Protein AF-A0ABD0KZU2-F1 (afdb_monomer_lite)

Foldseek 3Di:
DCCLQPVPVCVVCVDPVNVVVVVVVVVVVVCVLCVLFVVQWDWDADVVDPPDIDTGGDDPDPDVVVVLVSVVVCCVPVPVVVLVVLVVVLVVSVVVLVVLVVVLVCVVVVCPDPPPPPDDDDDDDDDDDPPDPVVVVVVSVVSVVVSVLSVLVSVLSVVLSVLQCQLQVLVVVQSVCCVPPPDHDDDDPVSVVVNVVSVCVSVVCPLVSCCVRPPPSVVVVVCVVVVVVVVVVVVVVVVVVVVVVVVVVVVVVVVVPPPPDDDD

Sequence (264 aa):
FIAIIFPIKAHVVCTRRKVLYVIAVIWPVSVSFGLPTAVFNKVTPFPPVPGMHHCQIVFPDPHPRHYLIFKLFESAVFYFLPLIIQVALYAMVAKRLYASMEELQTRFQMRPGEPSATQALNGGGESRNGGLNGSRSDRSDRAVDTIRARKGVVKMLVASVVVYTISYSPHQVHLLYNTFSETRLPESWHFFVFVMVMTHINSAANPVLYSIFSQNFRRNFKRCLCYVCYLKKRQAYRRTRFDSFDSRGVSRRASTTRTTISRV

Radius of gyration: 32.24 Å; chains: 1; bounding box: 82×70×94 Å

Structure (mmCIF, N/CA/C/O backbone):
data_AF-A0ABD0KZU2-F1
#
_entry.id   AF-A0ABD0KZU2-F1
#
loop_
_atom_site.group_PDB
_atom_site.id
_atom_site.type_symbol
_atom_site.label_atom_id
_atom_site.label_alt_id
_atom_site.label_comp_id
_atom_site.label_asym_id
_atom_site.label_entity_id
_atom_site.label_seq_id
_atom_site.pdbx_PDB_ins_code
_atom_site.Cartn_x
_atom_site.Cartn_y
_atom_site.Cartn_z
_atom_site.occupancy
_atom_site.B_iso_or_equiv
_atom_site.auth_seq_id
_atom_site.auth_comp_id
_atom_site.auth_asym_id
_atom_site.auth_atom_id
_atom_site.pdbx_PDB_model_num
ATOM 1 N N . PHE A 1 1 ? -2.286 -0.242 15.657 1.00 60.94 1 PHE A N 1
ATOM 2 C CA . PHE A 1 1 ? -1.764 -1.195 16.659 1.00 60.94 1 PHE A CA 1
ATOM 3 C C . PHE A 1 1 ? -1.819 -0.622 18.077 1.00 60.94 1 PHE A C 1
ATOM 5 O O . PHE A 1 1 ? -2.675 -1.046 18.843 1.00 60.94 1 PHE A O 1
ATOM 12 N N . ILE A 1 2 ? -1.007 0.396 18.402 1.00 61.19 2 ILE A N 1
ATOM 13 C CA . ILE A 1 2 ? -0.893 0.972 19.761 1.00 61.19 2 ILE A CA 1
ATOM 14 C C . ILE A 1 2 ? -2.251 1.429 20.321 1.00 61.19 2 ILE A C 1
ATOM 16 O O . ILE A 1 2 ? -2.593 1.079 21.443 1.00 61.19 2 ILE A O 1
ATOM 20 N N . ALA A 1 3 ? -3.072 2.104 19.509 1.00 59.28 3 ALA A N 1
ATOM 21 C CA . ALA A 1 3 ? -4.420 2.544 19.889 1.00 59.28 3 ALA A CA 1
ATOM 22 C C . ALA A 1 3 ? -5.401 1.419 20.254 1.00 59.28 3 ALA A C 1
ATOM 24 O O . ALA A 1 3 ? -6.321 1.643 21.036 1.00 59.28 3 ALA A O 1
ATOM 25 N N . ILE A 1 4 ? -5.216 0.220 19.697 1.00 59.59 4 ILE A N 1
ATOM 26 C CA . ILE A 1 4 ? -6.134 -0.907 19.906 1.00 59.59 4 ILE A CA 1
ATOM 27 C C . ILE A 1 4 ? -5.654 -1.784 21.068 1.00 59.59 4 ILE A C 1
ATOM 29 O O . ILE A 1 4 ? -6.476 -2.234 21.861 1.00 59.59 4 ILE A O 1
ATOM 33 N N . ILE A 1 5 ? -4.337 -1.983 21.194 1.00 60.44 5 ILE A N 1
ATOM 34 C CA . ILE A 1 5 ? -3.739 -2.873 22.201 1.00 60.44 5 ILE A CA 1
ATOM 35 C C . ILE A 1 5 ? -3.474 -2.155 23.526 1.00 60.44 5 ILE A C 1
ATOM 37 O O . ILE A 1 5 ? -3.694 -2.731 24.585 1.00 60.44 5 ILE A O 1
ATOM 41 N N . PHE A 1 6 ? -3.053 -0.889 23.492 1.00 61.91 6 PHE A N 1
ATOM 42 C CA . PHE A 1 6 ? -2.742 -0.113 24.692 1.00 61.91 6 PHE A CA 1
ATOM 43 C C . PHE A 1 6 ? -3.502 1.216 24.684 1.00 61.91 6 PHE A C 1
ATOM 45 O O . PHE A 1 6 ? -2.886 2.264 24.509 1.00 61.91 6 PHE A O 1
ATOM 52 N N . PRO A 1 7 ? -4.831 1.220 24.884 1.00 61.41 7 PRO A N 1
ATOM 53 C CA . PRO A 1 7 ? -5.647 2.432 24.767 1.00 61.41 7 PRO A CA 1
ATOM 54 C C . PRO A 1 7 ? -5.174 3.575 25.684 1.00 61.41 7 PRO A C 1
ATOM 56 O O . PRO A 1 7 ? -5.180 4.730 25.269 1.00 61.41 7 PRO A O 1
ATOM 59 N N . ILE A 1 8 ? -4.678 3.255 26.887 1.00 60.12 8 ILE A N 1
ATOM 60 C CA . ILE A 1 8 ? -4.138 4.242 27.839 1.00 60.12 8 ILE A CA 1
ATOM 61 C C . ILE A 1 8 ? -2.779 4.785 27.365 1.00 60.12 8 ILE A C 1
ATOM 63 O O . ILE A 1 8 ? -2.569 5.996 27.346 1.00 60.12 8 ILE A O 1
ATOM 67 N N . LYS A 1 9 ? -1.868 3.917 26.894 1.00 59.53 9 LYS A N 1
ATOM 68 C CA . LYS A 1 9 ? -0.575 4.365 26.340 1.00 59.53 9 LYS A CA 1
ATOM 69 C C . LYS A 1 9 ? -0.745 5.088 25.005 1.00 59.53 9 LYS A C 1
ATOM 71 O O . LYS A 1 9 ? 0.038 5.973 24.696 1.00 59.53 9 LYS A O 1
ATOM 76 N N . ALA A 1 10 ? -1.776 4.777 24.225 1.00 64.31 10 ALA A N 1
ATOM 77 C CA . ALA A 1 10 ? -2.037 5.418 22.944 1.00 64.31 10 ALA A CA 1
ATOM 78 C C . ALA A 1 10 ? -2.333 6.911 23.079 1.00 64.31 10 ALA A C 1
ATOM 80 O O . ALA A 1 10 ? -1.861 7.685 22.256 1.00 64.31 10 ALA A O 1
ATOM 81 N N . HIS A 1 11 ? -3.028 7.334 24.138 1.00 59.78 11 HIS A N 1
ATOM 82 C CA . HIS A 1 11 ? -3.262 8.756 24.396 1.00 59.78 11 HIS A CA 1
ATOM 83 C C . HIS A 1 11 ? -1.960 9.521 24.730 1.00 59.78 11 HIS A C 1
ATOM 85 O O . HIS A 1 11 ? -1.844 10.710 24.449 1.00 59.78 11 HIS A O 1
ATOM 91 N N . VAL A 1 12 ? -0.949 8.833 25.275 1.00 64.81 12 VAL A N 1
ATOM 92 C CA . VAL A 1 12 ? 0.367 9.400 25.644 1.00 64.81 12 VAL A CA 1
ATOM 93 C C . VAL A 1 12 ? 1.401 9.286 24.505 1.00 64.81 12 VAL A C 1
ATOM 95 O O . VAL A 1 12 ? 2.315 10.107 24.363 1.00 64.81 12 VAL A O 1
ATOM 98 N N . VAL A 1 13 ? 1.272 8.256 23.668 1.00 66.75 13 VAL A N 1
ATOM 99 C CA . VAL A 1 13 ? 2.201 7.939 22.573 1.00 66.75 13 VAL A CA 1
ATOM 100 C C . VAL A 1 13 ? 1.759 8.578 21.255 1.00 66.75 13 VAL A C 1
ATOM 102 O O . VAL A 1 13 ? 2.589 9.148 20.554 1.00 66.75 13 VAL A O 1
ATOM 105 N N . CYS A 1 14 ? 0.466 8.567 20.930 1.00 73.88 14 CYS A N 1
ATOM 106 C CA . CYS A 1 14 ? -0.081 9.137 19.695 1.00 73.88 14 CYS A CA 1
ATOM 107 C C . CYS A 1 14 ? -0.475 10.613 19.874 1.00 73.88 14 CYS A C 1
ATOM 109 O O . CYS A 1 14 ? -1.601 11.008 19.572 1.00 73.88 14 CYS A O 1
ATOM 111 N N . THR A 1 15 ? 0.444 11.445 20.373 1.00 85.88 15 THR A N 1
ATOM 112 C CA . THR A 1 15 ? 0.208 12.895 20.452 1.00 85.88 15 THR A CA 1
ATOM 113 C C . THR A 1 15 ? 0.396 13.544 19.085 1.00 85.88 15 THR A C 1
ATOM 115 O O . THR A 1 15 ? 1.222 13.109 18.282 1.00 85.88 15 THR A O 1
ATOM 118 N N . ARG A 1 16 ? -0.327 14.640 18.822 1.00 83.88 16 ARG A N 1
ATOM 119 C CA . ARG A 1 16 ? -0.244 15.365 17.542 1.00 83.88 16 ARG A CA 1
ATOM 120 C C . ARG A 1 16 ? 1.194 15.746 17.174 1.00 83.88 16 ARG A C 1
ATOM 122 O O . ARG A 1 16 ? 1.582 15.571 16.028 1.00 83.88 16 ARG A O 1
ATOM 129 N N . ARG A 1 17 ? 1.991 16.216 18.143 1.00 87.94 17 ARG A N 1
ATOM 130 C CA . ARG A 1 17 ? 3.400 16.593 17.920 1.00 87.94 17 ARG A CA 1
ATOM 131 C C . ARG A 1 17 ? 4.251 15.397 17.481 1.00 87.94 17 ARG A C 1
ATOM 133 O O . ARG A 1 17 ? 4.982 15.511 16.507 1.00 87.94 17 ARG A O 1
ATOM 140 N N . LYS A 1 18 ? 4.103 14.242 18.141 1.00 87.25 18 LYS A N 1
ATOM 141 C CA . LYS A 1 18 ? 4.827 13.010 17.784 1.00 87.25 18 LYS A CA 1
ATOM 142 C C . LYS A 1 18 ? 4.403 12.477 16.415 1.00 87.25 18 LYS A C 1
ATOM 144 O O . LYS A 1 18 ? 5.255 12.081 15.634 1.00 87.25 18 LYS A O 1
ATOM 149 N N . VAL A 1 19 ? 3.106 12.512 16.099 1.00 88.38 19 VAL A N 1
ATOM 150 C CA . VAL A 1 19 ? 2.597 12.092 14.781 1.00 88.38 19 VAL A CA 1
ATOM 151 C C . VAL A 1 19 ? 3.136 12.993 13.669 1.00 88.38 19 VAL A C 1
ATOM 153 O O . VAL A 1 19 ? 3.606 12.482 12.659 1.00 88.38 19 VAL A O 1
ATOM 156 N N . LEU A 1 20 ? 3.122 14.316 13.859 1.00 90.69 20 LEU A N 1
ATOM 157 C CA . LEU A 1 20 ? 3.687 15.256 12.885 1.00 90.69 20 LEU A CA 1
ATOM 158 C C . LEU A 1 20 ? 5.195 15.060 12.703 1.00 90.69 20 LEU A C 1
ATOM 160 O O . LEU A 1 20 ? 5.666 15.085 11.573 1.00 90.69 20 LEU A O 1
ATOM 164 N N . TYR A 1 21 ? 5.928 14.811 13.789 1.00 93.06 21 TYR A N 1
ATOM 165 C CA . TYR A 1 21 ? 7.352 14.484 13.721 1.00 93.06 21 TYR A CA 1
ATOM 166 C C . TYR A 1 21 ? 7.606 13.209 12.904 1.00 93.06 21 TYR A C 1
ATOM 168 O O . TYR A 1 21 ? 8.423 13.219 11.992 1.00 93.06 21 TYR A O 1
ATOM 176 N N . VAL A 1 22 ? 6.855 12.132 13.163 1.00 91.62 22 VAL A N 1
ATOM 177 C CA . VAL A 1 22 ? 6.963 10.883 12.390 1.00 91.62 22 VAL A CA 1
ATOM 178 C C . VAL A 1 22 ? 6.679 11.126 10.905 1.00 91.62 22 VAL A C 1
ATOM 180 O O . VAL A 1 22 ? 7.436 10.660 10.062 1.00 91.62 22 VAL A O 1
ATOM 183 N N . ILE A 1 23 ? 5.639 11.898 10.569 1.00 93.31 23 ILE A N 1
ATOM 184 C CA . ILE A 1 23 ? 5.334 12.262 9.175 1.00 93.31 23 ILE A CA 1
ATOM 185 C C . ILE A 1 23 ? 6.496 13.047 8.548 1.00 93.31 23 ILE A C 1
ATOM 187 O O . ILE A 1 23 ? 6.892 12.746 7.425 1.00 93.31 23 ILE A O 1
ATOM 191 N N . ALA A 1 24 ? 7.070 14.011 9.274 1.00 94.31 24 ALA A N 1
ATOM 192 C CA . ALA A 1 24 ? 8.197 14.814 8.802 1.00 94.31 24 ALA A CA 1
ATOM 193 C C . ALA A 1 24 ? 9.465 13.984 8.537 1.00 94.31 24 ALA A C 1
ATOM 195 O O . ALA A 1 24 ? 10.262 14.375 7.695 1.00 94.31 24 ALA A O 1
ATOM 196 N N . VAL A 1 25 ? 9.634 12.838 9.206 1.00 95.50 25 VAL A N 1
ATOM 197 C CA . VAL A 1 25 ? 10.721 11.879 8.931 1.00 95.50 25 VAL A CA 1
ATOM 198 C C . VAL A 1 25 ? 10.379 10.960 7.753 1.00 95.50 25 VAL A C 1
ATOM 200 O O . VAL A 1 25 ? 11.241 10.677 6.924 1.00 95.50 25 VAL A O 1
ATOM 203 N N . ILE A 1 26 ? 9.124 10.515 7.636 1.00 95.44 26 ILE A N 1
ATOM 204 C CA . ILE A 1 26 ? 8.687 9.609 6.559 1.00 95.44 26 ILE A CA 1
ATOM 205 C C . ILE A 1 26 ? 8.856 10.249 5.177 1.00 95.44 26 ILE A C 1
ATOM 207 O O . ILE A 1 26 ? 9.257 9.560 4.242 1.00 95.44 26 ILE A O 1
ATOM 211 N N . TRP A 1 27 ? 8.564 11.544 5.030 1.00 96.38 27 TRP A N 1
ATOM 212 C CA . TRP A 1 27 ? 8.627 12.222 3.731 1.00 96.38 27 TRP A CA 1
ATOM 213 C C . TRP A 1 27 ? 10.034 12.228 3.108 1.00 96.38 27 TRP A C 1
ATOM 215 O O . TRP A 1 27 ? 10.164 11.711 1.999 1.00 96.38 27 TRP A O 1
ATOM 225 N N . PRO A 1 28 ? 11.094 12.721 3.782 1.00 96.44 28 PRO A N 1
ATOM 226 C CA . PRO A 1 28 ? 12.458 12.664 3.257 1.00 96.44 28 PRO A CA 1
ATOM 227 C C . PRO A 1 28 ? 12.920 11.245 2.931 1.00 96.44 28 PRO A C 1
ATOM 229 O O . PRO A 1 28 ? 13.509 11.026 1.878 1.00 96.44 28 PRO A O 1
ATOM 232 N N . VAL A 1 29 ? 12.599 10.273 3.792 1.00 95.06 29 VAL A N 1
ATOM 233 C CA . VAL A 1 29 ? 12.936 8.860 3.556 1.00 95.06 29 VAL A CA 1
ATOM 234 C C . VAL A 1 29 ? 12.216 8.330 2.310 1.00 95.06 29 VAL A C 1
ATOM 236 O O . VAL A 1 29 ? 12.807 7.646 1.480 1.00 95.06 29 VAL A O 1
ATOM 239 N N . SER A 1 30 ? 10.945 8.684 2.120 1.00 94.69 30 SER A N 1
ATOM 240 C CA . SER A 1 30 ? 10.190 8.292 0.922 1.00 94.69 30 SER A CA 1
ATOM 241 C C . SER A 1 30 ? 10.778 8.925 -0.342 1.00 94.69 30 SER A C 1
ATOM 243 O O . SER A 1 30 ? 10.915 8.248 -1.359 1.00 94.69 30 SER A O 1
ATOM 2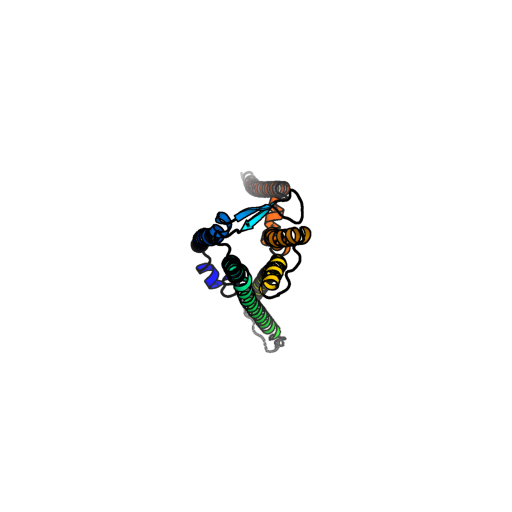45 N N . VAL A 1 31 ? 11.181 10.199 -0.271 1.00 95.06 31 VAL A N 1
ATOM 246 C CA . VAL A 1 31 ? 11.859 10.896 -1.375 1.00 95.06 31 VAL A CA 1
ATOM 247 C C . VAL A 1 31 ? 13.188 10.224 -1.703 1.00 95.06 31 VAL A C 1
ATOM 249 O O . VAL A 1 31 ? 13.455 9.985 -2.876 1.00 95.06 31 VAL A O 1
ATOM 252 N N . SER A 1 32 ? 13.993 9.850 -0.703 1.00 94.50 32 SER A N 1
ATOM 253 C CA . SER A 1 32 ? 15.278 9.188 -0.953 1.00 94.50 32 SER A CA 1
ATOM 254 C C . SER A 1 32 ? 15.115 7.838 -1.649 1.00 94.50 32 SER A C 1
ATOM 256 O O . SER A 1 32 ? 15.910 7.515 -2.525 1.00 94.50 32 SER A O 1
ATOM 258 N N . PHE A 1 33 ? 14.074 7.070 -1.314 1.00 92.69 33 PHE A N 1
ATOM 259 C CA . PHE A 1 33 ? 13.782 5.809 -2.005 1.00 92.69 33 PHE A CA 1
ATOM 260 C C . PHE A 1 33 ? 13.167 6.002 -3.397 1.00 92.69 33 PHE A C 1
ATOM 262 O O . PHE A 1 33 ? 13.407 5.184 -4.280 1.00 92.69 33 PHE A O 1
ATOM 269 N N . GLY A 1 34 ? 12.393 7.069 -3.613 1.00 92.44 34 GLY A N 1
ATOM 270 C CA . GLY A 1 34 ? 11.817 7.389 -4.923 1.00 92.44 34 GLY A CA 1
ATOM 271 C C . GLY A 1 34 ? 12.808 8.034 -5.898 1.00 92.44 34 GLY A C 1
ATOM 272 O O . GLY A 1 34 ? 12.610 7.963 -7.111 1.00 92.44 34 GLY A O 1
ATOM 273 N N . LEU A 1 35 ? 13.878 8.648 -5.386 1.00 93.00 35 LEU A N 1
ATOM 274 C CA . LEU A 1 35 ? 14.841 9.409 -6.180 1.00 93.00 35 LEU A CA 1
ATOM 275 C C . LEU A 1 35 ? 15.555 8.569 -7.256 1.00 93.00 35 LEU A C 1
ATOM 277 O O . LEU A 1 35 ? 15.601 9.035 -8.394 1.00 93.00 35 LEU A O 1
ATOM 281 N N . PRO A 1 36 ? 16.052 7.342 -6.987 1.00 90.69 36 PRO A N 1
ATOM 282 C CA . PRO A 1 36 ? 16.655 6.509 -8.028 1.00 90.69 36 PRO A CA 1
ATOM 283 C C . PRO A 1 36 ? 15.699 6.255 -9.196 1.00 90.69 36 PRO A C 1
ATOM 285 O O . PRO A 1 36 ? 16.068 6.448 -10.351 1.00 90.69 36 PRO A O 1
ATOM 288 N N . THR A 1 37 ? 14.445 5.904 -8.903 1.00 90.25 37 THR A N 1
ATOM 289 C CA . THR A 1 37 ? 13.414 5.704 -9.929 1.00 90.25 37 THR A CA 1
ATOM 290 C C . THR A 1 37 ? 13.182 6.980 -10.736 1.00 90.25 37 THR A C 1
ATOM 292 O O . THR A 1 37 ? 13.097 6.921 -11.958 1.00 90.25 37 THR A O 1
ATOM 295 N N . ALA A 1 38 ? 13.134 8.145 -10.083 1.00 91.81 38 ALA A N 1
ATOM 296 C CA . ALA A 1 38 ? 12.959 9.425 -10.768 1.00 91.81 38 ALA A CA 1
ATOM 297 C C . ALA A 1 38 ? 14.138 9.782 -11.694 1.00 91.81 38 ALA A C 1
ATOM 299 O O . ALA A 1 38 ? 13.911 10.294 -12.786 1.00 91.81 38 ALA A O 1
ATOM 300 N N . VAL A 1 39 ? 15.377 9.500 -11.280 1.00 92.06 39 VAL A N 1
ATOM 301 C CA . VAL A 1 39 ? 16.596 9.841 -12.036 1.00 92.06 39 VAL A CA 1
ATOM 302 C C . VAL A 1 39 ? 16.845 8.882 -13.203 1.00 92.06 39 VAL A C 1
ATOM 304 O O . VAL A 1 39 ? 17.263 9.314 -14.275 1.00 92.06 39 VAL A O 1
ATOM 307 N N . PHE A 1 40 ? 16.605 7.583 -13.012 1.00 90.94 40 PHE A N 1
ATOM 308 C CA . PHE A 1 40 ? 16.924 6.561 -14.016 1.00 90.94 40 PHE A CA 1
ATOM 309 C C . PHE A 1 40 ? 15.773 6.244 -14.977 1.00 90.94 40 PHE A C 1
ATOM 311 O O . PHE A 1 40 ? 15.979 5.514 -15.948 1.00 90.94 40 PHE A O 1
ATOM 318 N N . ASN A 1 41 ? 14.572 6.774 -14.742 1.00 92.31 41 ASN A N 1
ATOM 319 C CA . ASN A 1 41 ? 13.461 6.630 -15.677 1.00 92.31 41 ASN A CA 1
ATOM 320 C C . ASN A 1 41 ? 13.741 7.374 -16.989 1.00 92.31 41 ASN A C 1
ATOM 322 O O . ASN A 1 41 ? 14.032 8.569 -17.001 1.00 92.31 41 ASN A O 1
ATOM 326 N N . LYS A 1 42 ? 13.605 6.662 -18.108 1.00 91.75 42 LYS A N 1
ATOM 327 C CA . LYS A 1 42 ? 13.738 7.203 -19.462 1.00 91.75 42 LYS A CA 1
ATOM 328 C C . LYS A 1 42 ? 12.574 6.747 -20.329 1.00 91.75 42 LYS A C 1
ATOM 330 O O . LYS A 1 42 ? 12.012 5.669 -20.133 1.00 91.75 42 LYS A O 1
ATOM 335 N N . VAL A 1 43 ? 12.231 7.577 -21.309 1.00 92.81 43 VAL A N 1
ATOM 336 C CA . VAL A 1 43 ? 11.250 7.229 -22.338 1.00 92.81 43 VAL A CA 1
ATOM 337 C C . VAL A 1 43 ? 11.947 6.393 -23.405 1.00 92.81 43 VAL A C 1
ATOM 339 O O . VAL A 1 43 ? 12.925 6.838 -24.005 1.00 92.81 43 VAL A O 1
ATOM 342 N N . THR A 1 44 ? 11.451 5.184 -23.642 1.00 89.31 44 THR A N 1
ATOM 343 C CA . THR A 1 44 ? 11.986 4.256 -24.646 1.00 89.31 44 THR A CA 1
ATOM 344 C C . THR A 1 44 ? 10.866 3.779 -25.570 1.00 89.31 44 THR A C 1
ATOM 346 O O . THR A 1 44 ? 9.720 3.686 -25.125 1.00 89.31 44 THR A O 1
ATOM 349 N N . PRO A 1 45 ? 11.154 3.489 -26.850 1.00 88.12 45 PRO A N 1
ATOM 350 C CA . PRO A 1 45 ? 10.162 2.903 -27.750 1.00 88.12 45 PRO A CA 1
ATOM 351 C C . PRO A 1 45 ? 9.722 1.523 -27.239 1.00 88.12 45 PRO A C 1
ATOM 353 O O . PRO A 1 45 ? 10.538 0.793 -26.677 1.00 88.12 45 PRO A O 1
ATOM 356 N N . PHE A 1 46 ? 8.449 1.174 -27.436 1.00 84.69 46 PHE A N 1
ATOM 357 C CA . PHE A 1 46 ? 7.879 -0.141 -27.134 1.00 84.69 46 PHE A CA 1
ATOM 358 C C . PHE A 1 46 ? 7.812 -0.964 -28.432 1.00 84.69 46 PHE A C 1
ATOM 360 O O . PHE A 1 46 ? 6.889 -0.775 -29.224 1.00 84.69 46 PHE A O 1
ATOM 367 N N . PRO A 1 47 ? 8.778 -1.870 -28.690 1.00 80.44 47 PRO A N 1
ATOM 368 C CA . PRO A 1 47 ? 8.917 -2.538 -29.988 1.00 80.44 47 PRO A CA 1
ATOM 369 C C . PRO A 1 47 ? 7.665 -3.270 -30.506 1.00 80.44 47 PRO A C 1
ATOM 371 O O . PRO A 1 47 ? 7.459 -3.260 -31.718 1.00 80.44 47 PRO A O 1
ATOM 374 N N . PRO A 1 48 ? 6.811 -3.882 -29.654 1.00 81.25 48 PRO A N 1
ATOM 375 C CA . PRO A 1 48 ? 5.617 -4.578 -30.132 1.00 81.25 48 PRO A CA 1
ATOM 376 C C . PRO A 1 48 ? 4.558 -3.684 -30.793 1.00 81.25 48 PRO A C 1
ATOM 378 O O . PRO A 1 48 ? 3.701 -4.210 -31.500 1.00 81.25 48 PRO A O 1
ATOM 381 N N . VAL A 1 49 ? 4.571 -2.362 -30.566 1.00 81.81 49 VAL A N 1
ATOM 382 C CA . VAL A 1 49 ? 3.590 -1.431 -31.151 1.00 81.81 49 VAL A CA 1
ATOM 383 C C . VAL A 1 49 ? 4.306 -0.214 -31.755 1.00 81.81 49 VAL A C 1
ATOM 385 O O . VAL A 1 49 ? 4.862 0.600 -31.014 1.00 81.81 49 VAL A O 1
ATOM 388 N N . PRO A 1 50 ? 4.275 -0.031 -33.089 1.00 85.88 50 PRO A N 1
ATOM 389 C CA . PRO A 1 50 ? 4.900 1.117 -33.746 1.00 85.88 50 PRO A CA 1
ATOM 390 C C . PRO A 1 50 ? 4.380 2.459 -33.212 1.00 85.88 50 PRO A C 1
ATOM 392 O O . PRO A 1 50 ? 3.177 2.647 -33.045 1.00 85.88 50 PRO A O 1
ATOM 395 N N . GLY A 1 51 ? 5.288 3.403 -32.950 1.00 86.44 51 GLY A N 1
ATOM 396 C CA . GLY A 1 51 ? 4.954 4.745 -32.449 1.00 86.44 51 GLY A CA 1
ATOM 397 C C . GLY A 1 51 ? 4.571 4.811 -30.965 1.00 86.44 51 GLY A C 1
ATOM 398 O O . GLY A 1 51 ? 4.318 5.897 -30.447 1.00 86.44 51 GLY A O 1
ATOM 399 N N . MET A 1 52 ? 4.546 3.677 -30.260 1.00 85.31 52 MET A N 1
ATOM 400 C CA . MET A 1 52 ? 4.292 3.640 -28.825 1.00 85.31 52 MET A CA 1
ATOM 401 C C . MET A 1 52 ? 5.598 3.776 -28.038 1.00 85.31 52 MET A C 1
ATOM 403 O O . MET A 1 52 ? 6.599 3.125 -28.335 1.00 85.31 52 MET A O 1
ATOM 407 N N . HIS A 1 53 ? 5.572 4.604 -26.997 1.00 88.62 53 HIS A N 1
ATOM 408 C CA . HIS A 1 53 ? 6.688 4.801 -26.079 1.00 88.62 53 HIS A CA 1
ATOM 409 C C . HIS A 1 53 ? 6.233 4.533 -24.646 1.00 88.62 53 HIS A C 1
ATOM 411 O O . HIS A 1 53 ? 5.139 4.940 -24.254 1.00 88.62 53 HIS A O 1
ATOM 417 N N . HIS A 1 54 ? 7.087 3.898 -23.846 1.00 87.00 54 HIS A N 1
ATOM 418 C CA . HIS A 1 54 ? 6.869 3.742 -22.408 1.00 87.00 54 HIS A CA 1
ATOM 419 C C . HIS A 1 54 ? 7.981 4.407 -21.603 1.00 87.00 54 HIS A C 1
ATOM 421 O O . HIS A 1 54 ? 9.071 4.667 -22.112 1.00 87.00 54 HIS A O 1
ATOM 427 N N . CYS A 1 55 ? 7.702 4.681 -20.331 1.00 89.12 55 CYS A N 1
ATOM 428 C CA . CYS A 1 55 ? 8.677 5.204 -19.381 1.00 89.12 55 CYS A CA 1
ATOM 429 C C . CYS A 1 55 ? 9.121 4.073 -18.450 1.00 89.12 55 CYS A C 1
ATOM 431 O O . CYS A 1 55 ? 8.285 3.489 -17.758 1.00 89.12 55 CYS A O 1
ATOM 433 N N . GLN A 1 56 ? 10.415 3.756 -18.452 1.00 87.06 56 GLN A N 1
ATOM 434 C CA . GLN A 1 56 ? 10.986 2.682 -17.638 1.00 87.06 56 GLN A CA 1
ATOM 435 C C . GLN A 1 56 ? 12.380 3.044 -17.118 1.00 87.06 56 GLN A C 1
ATOM 437 O O . GLN A 1 56 ? 13.063 3.900 -17.680 1.00 87.06 56 GLN A O 1
ATOM 442 N N . ILE A 1 57 ? 12.817 2.355 -16.065 1.00 86.81 57 ILE A N 1
ATOM 443 C CA . ILE A 1 57 ? 14.154 2.525 -15.488 1.00 86.81 57 ILE A CA 1
ATOM 444 C C . ILE A 1 57 ? 15.195 1.944 -16.447 1.00 86.81 57 ILE A C 1
ATOM 446 O O . ILE A 1 57 ? 15.145 0.759 -16.773 1.00 86.81 57 ILE A O 1
ATOM 450 N N . VAL A 1 58 ? 16.173 2.760 -16.841 1.00 86.75 58 VAL A N 1
ATOM 451 C CA . VAL A 1 58 ? 17.318 2.343 -17.658 1.00 86.75 58 VAL A CA 1
ATOM 452 C C . VAL A 1 58 ? 18.603 2.670 -16.902 1.00 86.75 58 VAL A C 1
ATOM 454 O O . VAL A 1 58 ? 18.986 3.836 -16.782 1.00 86.75 58 VAL A O 1
ATOM 457 N N . PHE A 1 59 ? 19.272 1.636 -16.386 1.00 84.44 59 PHE A N 1
ATOM 458 C CA . PHE A 1 59 ? 20.569 1.796 -15.730 1.00 84.44 59 PHE A CA 1
ATOM 459 C C . PHE A 1 59 ? 21.679 2.096 -16.761 1.00 84.44 59 PHE A C 1
ATOM 461 O O . PHE A 1 59 ? 21.602 1.591 -17.881 1.00 84.44 59 PHE A O 1
ATOM 468 N N . PRO A 1 60 ? 22.692 2.922 -16.418 1.00 78.44 60 PRO A N 1
ATOM 469 C CA . PRO A 1 60 ? 23.788 3.272 -17.330 1.00 78.44 60 PRO A CA 1
ATOM 470 C C . PRO A 1 60 ? 24.636 2.067 -17.750 1.00 78.44 60 PRO A C 1
ATOM 472 O O . PRO A 1 60 ? 25.069 1.993 -18.897 1.00 78.44 60 PRO A O 1
ATOM 475 N N . ASP A 1 61 ? 24.842 1.118 -16.834 1.00 74.88 61 ASP A N 1
ATOM 476 C CA . ASP A 1 61 ? 25.547 -0.124 -17.122 1.00 74.88 61 ASP A CA 1
ATOM 477 C C . ASP A 1 61 ? 24.593 -1.144 -17.764 1.00 74.88 61 ASP A C 1
ATOM 479 O O . ASP A 1 61 ? 23.520 -1.408 -17.213 1.00 74.88 61 ASP A O 1
ATOM 483 N N . PRO A 1 62 ? 24.986 -1.810 -18.866 1.00 63.75 62 PRO A N 1
ATOM 484 C CA . PRO A 1 62 ? 24.146 -2.778 -19.578 1.00 63.75 62 PRO A CA 1
ATOM 485 C C . PRO A 1 62 ? 23.936 -4.095 -18.808 1.00 63.75 62 PRO A C 1
ATOM 487 O O . PRO A 1 62 ? 23.425 -5.066 -19.362 1.00 63.75 62 PRO A O 1
ATOM 490 N N . HIS A 1 63 ? 24.335 -4.167 -17.535 1.00 68.94 63 HIS A N 1
ATOM 491 C CA . HIS A 1 63 ? 24.243 -5.382 -16.741 1.00 68.94 63 HIS A CA 1
ATOM 492 C C . HIS A 1 63 ? 22.815 -5.578 -16.204 1.00 68.94 63 HIS A C 1
ATOM 494 O O . HIS A 1 63 ? 22.410 -4.881 -15.267 1.00 68.94 63 HIS A O 1
ATOM 500 N N . PRO A 1 64 ? 22.069 -6.599 -16.674 1.00 75.56 64 PRO A N 1
ATOM 501 C CA . PRO A 1 64 ? 20.699 -6.863 -16.216 1.00 75.56 64 PRO A CA 1
ATOM 502 C C . PRO A 1 64 ? 20.618 -7.176 -14.712 1.00 75.56 64 PRO A C 1
ATOM 504 O O . PRO A 1 64 ? 19.558 -7.057 -14.099 1.00 75.56 64 PRO A O 1
ATOM 507 N N . ARG A 1 65 ? 21.752 -7.527 -14.089 1.00 82.06 65 ARG A N 1
ATOM 508 C CA . ARG A 1 65 ? 21.870 -7.805 -12.653 1.00 82.06 65 ARG A CA 1
ATOM 509 C C . ARG A 1 65 ? 21.548 -6.590 -11.781 1.00 82.06 65 ARG A C 1
ATOM 511 O O . ARG A 1 65 ? 20.897 -6.763 -10.760 1.00 82.06 65 ARG A O 1
ATOM 518 N N . HIS A 1 66 ? 21.955 -5.379 -12.169 1.00 85.12 66 HIS A N 1
ATOM 519 C CA . HIS A 1 66 ? 21.720 -4.176 -11.356 1.00 85.12 66 HIS A CA 1
ATOM 520 C C . HIS A 1 66 ? 20.233 -3.823 -11.313 1.00 85.12 66 HIS A C 1
ATOM 522 O O . HIS A 1 66 ? 19.682 -3.581 -10.240 1.00 85.12 66 HIS A O 1
ATOM 528 N N . TYR A 1 67 ? 19.575 -3.889 -12.474 1.00 85.38 67 TYR A N 1
ATOM 529 C CA . TYR A 1 67 ? 18.128 -3.736 -12.579 1.00 85.38 67 TYR A CA 1
ATOM 530 C C . TYR A 1 67 ? 17.392 -4.754 -11.710 1.00 85.38 67 TYR A C 1
ATOM 532 O O . TYR A 1 67 ? 16.514 -4.391 -10.925 1.00 85.38 67 TYR A O 1
ATOM 540 N N . LEU A 1 68 ? 17.793 -6.022 -11.810 1.00 86.81 68 LEU A N 1
ATOM 541 C CA . LEU A 1 68 ? 17.175 -7.096 -11.052 1.00 86.81 68 LEU A CA 1
ATOM 542 C C . LEU A 1 68 ? 17.352 -6.915 -9.537 1.00 86.81 68 LEU A C 1
ATOM 544 O O . LEU A 1 68 ? 16.373 -6.980 -8.799 1.00 86.81 68 LEU A O 1
ATOM 548 N N . ILE A 1 69 ? 18.576 -6.650 -9.071 1.00 89.56 69 ILE A N 1
ATOM 549 C CA . ILE A 1 69 ? 18.869 -6.428 -7.646 1.00 89.56 69 ILE A CA 1
ATOM 550 C C . ILE A 1 69 ? 18.047 -5.255 -7.111 1.00 89.56 69 ILE A C 1
ATOM 552 O O . ILE A 1 69 ? 17.420 -5.379 -6.060 1.00 89.56 69 ILE A O 1
ATOM 556 N N . PHE A 1 70 ? 17.996 -4.143 -7.851 1.00 90.12 70 PHE A N 1
ATOM 557 C CA . PHE A 1 70 ? 17.192 -2.983 -7.480 1.00 90.12 70 PHE A CA 1
ATOM 558 C C . PHE A 1 70 ? 15.705 -3.341 -7.354 1.00 90.12 70 PHE A C 1
ATOM 560 O O . PHE A 1 70 ? 15.077 -3.015 -6.346 1.00 90.12 70 PHE A O 1
ATOM 567 N N . LYS A 1 71 ? 15.145 -4.065 -8.331 1.00 89.88 71 LYS A N 1
ATOM 568 C CA . LYS A 1 71 ? 13.729 -4.460 -8.320 1.00 89.88 71 LYS A CA 1
ATOM 569 C C . LYS A 1 71 ? 13.393 -5.481 -7.236 1.00 89.88 71 LYS A C 1
ATOM 571 O O . LYS A 1 71 ? 12.327 -5.390 -6.628 1.00 89.88 71 LYS A O 1
ATOM 576 N N . LEU A 1 72 ? 14.291 -6.420 -6.944 1.00 91.81 72 LEU A N 1
ATOM 577 C CA . LEU A 1 72 ? 14.128 -7.359 -5.831 1.00 91.81 72 LEU A CA 1
ATOM 578 C C . LEU A 1 72 ? 14.196 -6.645 -4.480 1.00 91.81 72 LEU A C 1
ATOM 580 O O . LEU A 1 72 ? 13.378 -6.924 -3.604 1.00 91.81 72 LEU A O 1
ATOM 584 N N . PHE A 1 73 ? 15.117 -5.693 -4.323 1.00 93.19 73 PHE A N 1
ATOM 585 C CA . PHE A 1 73 ? 15.198 -4.854 -3.129 1.00 93.19 73 PHE A CA 1
ATOM 586 C C . PHE A 1 73 ? 13.922 -4.022 -2.937 1.00 93.19 73 PHE A C 1
ATOM 588 O O . PHE A 1 73 ? 13.329 -4.045 -1.858 1.00 93.19 73 PHE A O 1
ATOM 595 N N . GLU A 1 74 ? 13.458 -3.348 -3.992 1.00 92.19 74 GLU A N 1
ATOM 596 C CA . GLU A 1 74 ? 12.210 -2.578 -3.988 1.00 92.19 74 GLU A CA 1
ATOM 597 C C . GLU A 1 74 ? 11.024 -3.473 -3.592 1.00 92.19 74 GLU A C 1
ATOM 599 O O . GLU A 1 74 ? 10.251 -3.138 -2.696 1.00 92.19 74 GLU A O 1
ATOM 604 N N . SER A 1 75 ? 10.933 -4.666 -4.182 1.00 93.56 75 SER A N 1
ATOM 605 C CA . SER A 1 75 ? 9.919 -5.670 -3.856 1.00 93.56 75 SER A CA 1
ATOM 606 C C . SER A 1 75 ? 9.978 -6.126 -2.391 1.00 93.56 75 SER A C 1
ATOM 608 O O . SER A 1 75 ? 8.953 -6.185 -1.704 1.00 93.56 75 SER A O 1
ATOM 610 N N . ALA A 1 76 ? 11.171 -6.400 -1.862 1.00 94.56 76 ALA A N 1
ATOM 611 C CA . ALA A 1 76 ? 11.345 -6.807 -0.472 1.00 94.56 76 ALA A CA 1
ATOM 612 C C . ALA A 1 76 ? 10.905 -5.706 0.506 1.00 94.56 76 ALA A C 1
ATOM 614 O O . ALA A 1 76 ? 10.138 -5.974 1.433 1.00 94.56 76 ALA A O 1
ATOM 615 N N . VAL A 1 77 ? 11.349 -4.466 0.279 1.00 93.88 77 VAL A N 1
ATOM 616 C CA . VAL A 1 77 ? 11.131 -3.331 1.191 1.00 93.88 77 VAL A CA 1
ATOM 617 C C . VAL A 1 77 ? 9.725 -2.745 1.082 1.00 93.88 77 VAL A C 1
ATOM 619 O O . VAL A 1 77 ? 9.155 -2.360 2.102 1.00 93.88 77 VAL A O 1
ATOM 622 N N . PHE A 1 78 ? 9.148 -2.683 -0.120 1.00 92.25 78 PHE A N 1
ATOM 623 C CA . PHE A 1 78 ? 7.871 -2.003 -0.369 1.00 92.25 78 PHE A CA 1
ATOM 624 C C . PHE A 1 78 ? 6.685 -2.931 -0.584 1.00 92.25 78 PHE A C 1
ATOM 626 O O . PHE A 1 78 ? 5.567 -2.424 -0.656 1.00 92.25 78 PHE A O 1
ATOM 633 N N . TYR A 1 79 ? 6.893 -4.250 -0.653 1.00 93.81 79 TYR A N 1
ATOM 634 C CA . TYR A 1 79 ? 5.815 -5.237 -0.731 1.00 93.81 79 TYR A CA 1
ATOM 635 C C . TYR A 1 79 ? 5.874 -6.274 0.390 1.00 93.81 79 TYR A C 1
ATOM 637 O O . TYR A 1 79 ? 4.987 -6.316 1.245 1.00 93.81 79 TYR A O 1
ATOM 645 N N . PHE A 1 80 ? 6.931 -7.086 0.437 1.00 95.06 80 PHE A N 1
ATOM 646 C CA . PHE A 1 80 ? 6.979 -8.237 1.345 1.00 95.06 80 PHE A CA 1
ATOM 647 C C . PHE A 1 80 ? 7.115 -7.849 2.815 1.00 95.06 80 PHE A C 1
ATOM 649 O O . PHE A 1 80 ? 6.338 -8.320 3.646 1.00 95.06 80 PHE A O 1
ATOM 656 N N . LEU A 1 81 ? 8.058 -6.966 3.148 1.00 95.38 81 LEU A N 1
ATOM 657 C CA . LEU A 1 81 ? 8.262 -6.518 4.523 1.00 95.38 81 LEU A CA 1
ATOM 658 C C . LEU A 1 81 ? 7.007 -5.810 5.081 1.00 95.38 81 LEU A C 1
ATOM 660 O O . LEU A 1 81 ? 6.539 -6.212 6.152 1.00 95.38 81 LEU A O 1
ATOM 664 N N . PRO A 1 82 ? 6.378 -4.843 4.376 1.00 93.38 82 PRO A N 1
ATOM 665 C CA . PRO A 1 82 ? 5.124 -4.247 4.819 1.00 93.38 82 PRO A CA 1
ATOM 666 C C . PRO A 1 82 ? 3.996 -5.268 4.934 1.00 93.38 82 PRO A C 1
ATOM 668 O O . PRO A 1 82 ? 3.205 -5.169 5.868 1.00 93.38 82 PRO A O 1
ATOM 671 N N . LEU A 1 83 ? 3.897 -6.242 4.025 1.00 94.38 83 LEU A N 1
ATOM 672 C CA . LEU A 1 83 ? 2.869 -7.283 4.084 1.00 94.38 83 LEU A CA 1
ATOM 673 C C . LEU A 1 83 ? 3.026 -8.160 5.333 1.00 94.38 83 LEU A C 1
ATOM 675 O O . LEU A 1 83 ? 2.062 -8.336 6.075 1.00 94.38 83 LEU A O 1
ATOM 679 N N . ILE A 1 84 ? 4.239 -8.647 5.609 1.00 95.06 84 ILE A N 1
ATOM 680 C CA . ILE A 1 84 ? 4.541 -9.468 6.793 1.00 95.06 84 ILE A CA 1
ATOM 681 C C . ILE A 1 84 ? 4.221 -8.690 8.070 1.00 95.06 84 ILE A C 1
ATOM 683 O O . ILE A 1 84 ? 3.516 -9.195 8.948 1.00 95.06 84 ILE A O 1
ATOM 687 N N . ILE A 1 85 ? 4.683 -7.438 8.157 1.00 93.19 85 ILE A N 1
ATOM 688 C CA . ILE A 1 85 ? 4.414 -6.567 9.306 1.00 93.19 85 ILE A CA 1
ATOM 689 C C . ILE A 1 85 ? 2.904 -6.356 9.469 1.00 93.19 85 ILE A C 1
ATOM 691 O O . ILE A 1 85 ? 2.381 -6.510 10.572 1.00 93.19 85 ILE A O 1
ATOM 695 N N . GLN A 1 86 ? 2.177 -6.043 8.394 1.00 91.12 86 GLN A N 1
ATOM 696 C CA . GLN A 1 86 ? 0.728 -5.826 8.444 1.00 91.12 86 GLN A CA 1
ATOM 697 C C . GLN A 1 86 ? -0.029 -7.080 8.894 1.00 91.12 86 GLN A C 1
ATOM 699 O O . GLN A 1 86 ? -0.853 -6.998 9.808 1.00 91.12 86 GLN A O 1
ATOM 704 N N . VAL A 1 87 ? 0.281 -8.244 8.316 1.00 91.44 87 VAL A N 1
ATOM 705 C CA . VAL A 1 87 ? -0.341 -9.526 8.678 1.00 91.44 87 VAL A CA 1
ATOM 706 C C . VAL A 1 87 ? -0.070 -9.861 10.144 1.00 91.44 87 VAL A C 1
ATOM 708 O O . VAL A 1 87 ? -1.012 -10.147 10.885 1.00 91.44 87 VAL A O 1
ATOM 711 N N . ALA A 1 88 ? 1.179 -9.751 10.603 1.00 91.38 88 ALA A N 1
ATOM 712 C CA . ALA A 1 88 ? 1.537 -10.023 11.993 1.00 91.38 88 ALA A CA 1
ATOM 713 C C . ALA A 1 88 ? 0.827 -9.064 12.964 1.00 91.38 88 ALA A C 1
ATOM 715 O O . ALA A 1 88 ? 0.200 -9.500 13.936 1.00 91.38 88 ALA A O 1
ATOM 716 N N . LEU A 1 89 ? 0.868 -7.755 12.690 1.00 89.62 89 LEU A N 1
ATOM 717 C CA . LEU A 1 89 ? 0.222 -6.743 13.527 1.00 89.62 89 LEU A CA 1
ATOM 718 C C . LEU A 1 89 ? -1.290 -6.956 13.612 1.00 89.62 89 LEU A C 1
ATOM 720 O O . LEU A 1 89 ? -1.861 -6.812 14.696 1.00 89.62 89 LEU A O 1
ATOM 724 N N . TYR A 1 90 ? -1.952 -7.305 12.509 1.00 86.38 90 TYR A N 1
ATOM 725 C CA . TYR A 1 90 ? -3.402 -7.497 12.504 1.00 86.38 90 TYR A CA 1
ATOM 726 C C . TYR A 1 90 ? -3.829 -8.849 13.053 1.00 86.38 90 TYR A C 1
ATOM 728 O O . TYR A 1 90 ? -4.836 -8.892 13.757 1.00 86.38 90 TYR A O 1
ATOM 736 N N . ALA A 1 91 ? -3.043 -9.910 12.866 1.00 88.19 91 ALA A N 1
ATOM 737 C CA . ALA A 1 91 ? -3.262 -11.178 13.555 1.00 88.19 91 ALA A CA 1
ATOM 738 C C . ALA A 1 91 ? -3.175 -10.995 15.079 1.00 88.19 91 ALA A C 1
ATOM 740 O O . ALA A 1 91 ? -4.062 -11.439 15.811 1.00 88.19 91 ALA A O 1
ATOM 741 N N . MET A 1 92 ? -2.162 -10.271 15.569 1.00 88.25 92 MET A N 1
ATOM 742 C CA . MET A 1 92 ? -2.036 -9.944 16.995 1.00 88.25 92 MET A CA 1
ATOM 743 C C . MET A 1 92 ? -3.219 -9.114 17.504 1.00 88.25 92 MET A C 1
ATOM 745 O O . MET A 1 92 ? -3.773 -9.406 18.565 1.00 88.25 92 MET A O 1
ATOM 749 N N . VAL A 1 93 ? -3.629 -8.092 16.750 1.00 85.69 93 VAL A N 1
ATOM 750 C CA . VAL A 1 93 ? -4.775 -7.249 17.114 1.00 85.69 93 VAL A CA 1
ATOM 751 C C . VAL A 1 93 ? -6.077 -8.055 17.128 1.00 85.69 93 VAL A C 1
ATOM 753 O O . VAL A 1 93 ? -6.858 -7.907 18.066 1.00 85.69 93 VAL A O 1
ATOM 756 N N . ALA A 1 94 ? -6.304 -8.914 16.133 1.00 84.69 94 ALA A N 1
ATOM 757 C CA . ALA A 1 94 ? -7.483 -9.766 16.055 1.00 84.69 94 ALA A CA 1
ATOM 758 C C . ALA A 1 94 ? -7.541 -10.720 17.253 1.00 84.69 94 ALA A C 1
ATOM 760 O O . ALA A 1 94 ? -8.532 -10.704 17.979 1.00 84.69 94 ALA A O 1
ATOM 761 N N . LYS A 1 95 ? -6.458 -11.463 17.527 1.00 87.38 95 LYS A N 1
ATOM 762 C CA . LYS A 1 95 ? -6.372 -12.383 18.677 1.00 87.38 95 LYS A CA 1
ATOM 763 C C . LYS A 1 95 ? -6.704 -11.685 19.994 1.00 87.38 95 LYS A C 1
ATOM 765 O O . LYS A 1 95 ? -7.541 -12.163 20.753 1.00 87.38 95 LYS A O 1
ATOM 770 N N . ARG A 1 96 ? -6.100 -10.518 20.244 1.00 85.06 96 ARG A N 1
ATOM 771 C CA . ARG A 1 96 ? -6.366 -9.730 21.460 1.00 85.06 96 ARG A CA 1
ATOM 772 C C . ARG A 1 96 ? -7.818 -9.265 21.539 1.00 85.06 96 ARG A C 1
ATOM 774 O O . ARG A 1 96 ? -8.415 -9.331 22.604 1.00 85.06 96 ARG A O 1
ATOM 781 N N . LEU A 1 97 ? -8.388 -8.815 20.425 1.00 84.38 97 LEU A N 1
ATOM 782 C CA . LEU A 1 97 ? -9.762 -8.322 20.385 1.00 84.38 97 LEU A CA 1
ATOM 783 C C . LEU A 1 97 ? -10.800 -9.434 20.588 1.00 84.38 97 LEU A C 1
ATOM 785 O O . LEU A 1 97 ? -11.828 -9.179 21.213 1.00 84.38 97 LEU A O 1
ATOM 789 N N . TYR A 1 98 ? -10.541 -10.641 20.075 1.00 83.81 98 TYR A N 1
ATOM 790 C CA . TYR A 1 98 ? -11.396 -11.808 20.306 1.00 83.81 98 TYR A CA 1
ATOM 791 C C . TYR A 1 98 ? -11.309 -12.291 21.755 1.00 83.81 98 TYR A C 1
ATOM 793 O O . TYR A 1 98 ? -12.352 -12.420 22.387 1.00 83.81 98 TYR A O 1
ATOM 801 N N . ALA A 1 99 ? -10.101 -12.413 22.315 1.00 86.44 99 ALA A N 1
ATOM 802 C CA . ALA A 1 99 ? -9.921 -12.787 23.720 1.00 86.44 99 ALA A CA 1
ATOM 803 C C . ALA A 1 99 ? -10.609 -11.799 24.683 1.00 86.44 99 ALA A C 1
ATOM 805 O O . ALA A 1 99 ? -11.299 -12.208 25.610 1.00 86.44 99 ALA A O 1
ATOM 806 N N . SER A 1 100 ? -10.495 -10.486 24.435 1.00 84.00 100 SER A N 1
ATOM 807 C CA . SER A 1 100 ? -11.189 -9.476 25.251 1.00 84.00 100 SER A CA 1
ATOM 808 C C . SER A 1 100 ? -12.717 -9.535 25.136 1.00 84.00 100 SER A C 1
ATOM 810 O O . SER A 1 100 ? -13.405 -9.123 26.065 1.00 84.00 100 SER A O 1
ATOM 812 N N . MET A 1 101 ? -13.260 -9.987 24.001 1.00 79.88 101 MET A N 1
ATOM 813 C CA . MET A 1 101 ? -14.707 -10.159 23.831 1.00 79.88 101 MET A CA 1
ATOM 814 C C . MET A 1 101 ? -15.203 -11.368 24.625 1.00 79.88 101 MET A C 1
ATOM 816 O O . MET A 1 101 ? -16.215 -11.261 25.313 1.00 79.88 101 MET A O 1
ATOM 820 N N . GLU A 1 102 ? -14.481 -12.484 24.532 1.00 83.88 102 GLU A N 1
ATOM 821 C CA . GLU A 1 102 ? -14.790 -13.725 25.240 1.00 83.88 102 GLU A CA 1
ATOM 822 C C . GLU A 1 102 ? -14.760 -13.508 26.753 1.00 83.88 102 GLU A C 1
ATOM 824 O O . GLU A 1 102 ? -15.745 -13.790 27.422 1.00 83.88 102 GLU A O 1
ATOM 829 N N . GLU A 1 103 ? -13.713 -12.867 27.282 1.00 84.81 103 GLU A N 1
ATOM 830 C CA . GLU A 1 103 ? -13.627 -12.536 28.709 1.00 84.81 103 GLU A CA 1
ATOM 831 C C . GLU A 1 103 ? -14.827 -11.701 29.183 1.00 84.81 103 GLU A C 1
ATOM 833 O O . GLU A 1 103 ? -15.371 -11.928 30.265 1.00 84.81 103 GLU A O 1
ATOM 838 N N . LEU A 1 104 ? -15.268 -10.740 28.366 1.00 77.44 104 LEU A N 1
ATOM 839 C CA . LEU A 1 104 ? -16.423 -9.918 28.694 1.00 77.44 104 LEU A CA 1
ATOM 840 C C . LEU A 1 104 ? -17.713 -10.752 28.687 1.00 77.44 104 LEU A C 1
ATOM 842 O O . LEU A 1 104 ? -18.501 -10.647 29.623 1.00 77.44 104 LEU A O 1
ATOM 846 N N . GLN A 1 105 ? -17.914 -11.606 27.677 1.00 76.31 105 GLN A N 1
ATOM 847 C CA . GLN A 1 105 ? -19.072 -12.503 27.594 1.00 76.31 105 GLN A CA 1
ATOM 848 C C . GLN A 1 105 ? -19.110 -13.499 28.753 1.00 76.31 105 GLN A C 1
ATOM 850 O O . GLN A 1 105 ? -20.168 -13.664 29.352 1.00 76.31 105 GLN A O 1
ATOM 855 N N . THR A 1 106 ? -17.973 -14.078 29.139 1.00 79.00 106 THR A N 1
ATOM 856 C CA . THR A 1 106 ? -17.878 -14.978 30.294 1.00 79.00 106 THR A CA 1
ATOM 857 C C . THR A 1 106 ? -18.182 -14.242 31.599 1.00 79.00 106 THR A C 1
ATOM 859 O O . THR A 1 106 ? -18.909 -14.766 32.438 1.00 79.00 106 THR A O 1
ATOM 862 N N . ARG A 1 107 ? -17.718 -12.993 31.767 1.00 72.94 107 ARG A N 1
ATOM 863 C CA . ARG A 1 107 ? -18.094 -12.150 32.923 1.00 72.94 107 ARG A CA 1
ATOM 864 C C . ARG A 1 107 ? -19.590 -11.827 32.973 1.00 72.94 107 ARG A C 1
ATOM 866 O O . ARG A 1 107 ? -20.114 -11.618 34.064 1.00 72.94 107 ARG A O 1
ATOM 873 N N . PHE A 1 108 ? -20.270 -11.775 31.829 1.00 67.31 108 PHE A N 1
ATOM 874 C CA . PHE A 1 108 ? -21.725 -11.623 31.773 1.00 67.31 108 PHE A CA 1
ATOM 875 C C . PHE A 1 108 ? -22.471 -12.950 31.984 1.00 67.31 108 PHE A C 1
ATOM 877 O O . PHE A 1 108 ? -23.510 -12.953 32.637 1.00 67.31 108 PHE A O 1
ATOM 884 N N . GLN A 1 109 ? -21.951 -14.066 31.462 1.00 60.06 109 GLN A N 1
ATOM 885 C CA . GLN A 1 109 ? -22.571 -15.392 31.555 1.00 60.06 109 GLN A CA 1
ATOM 886 C C . GLN A 1 109 ? -22.377 -16.069 32.914 1.00 60.06 109 GLN A C 1
ATOM 888 O O . GLN A 1 109 ? -23.279 -16.778 33.338 1.00 60.06 109 GLN A O 1
ATOM 893 N N . MET A 1 110 ? -21.276 -15.822 33.637 1.00 53.41 110 MET A N 1
ATOM 894 C CA . MET A 1 110 ? -21.045 -16.353 34.996 1.00 53.41 110 MET A CA 1
ATOM 895 C C . MET A 1 110 ? -21.949 -15.737 36.078 1.00 53.41 110 MET A C 1
ATOM 897 O O . MET A 1 110 ? -21.755 -15.992 37.264 1.00 53.41 110 MET A O 1
ATOM 901 N N . ARG A 1 111 ? -22.978 -14.974 35.698 1.00 47.62 111 ARG A N 1
ATOM 902 C CA . ARG A 1 111 ? -24.072 -14.621 36.602 1.00 47.62 111 ARG A CA 1
ATOM 903 C C . ARG A 1 111 ? -25.405 -15.220 36.122 1.00 47.62 111 ARG A C 1
ATOM 905 O O . ARG A 1 111 ? -26.337 -14.455 35.870 1.00 47.62 111 ARG A O 1
ATOM 912 N N . PRO A 1 112 ? -25.538 -16.558 35.975 1.00 40.25 112 PRO A N 1
ATOM 913 C CA . PRO A 1 112 ? -26.866 -17.151 36.005 1.00 40.25 112 PRO A CA 1
ATOM 914 C C . PRO A 1 112 ? -27.396 -16.928 37.425 1.00 40.25 112 PRO A C 1
ATOM 916 O O . PRO A 1 112 ? -26.664 -17.138 38.388 1.00 40.25 112 PRO A O 1
ATOM 919 N N . GLY A 1 113 ? -28.607 -16.380 37.520 1.00 46.00 113 GLY A N 1
ATOM 920 C CA . GLY A 1 113 ? -29.201 -15.804 38.725 1.00 46.00 113 GLY A CA 1
ATOM 921 C C . GLY A 1 113 ? -28.713 -16.386 40.052 1.00 46.00 113 GLY A C 1
ATOM 922 O O . GLY A 1 113 ? -28.883 -17.572 40.313 1.00 46.00 113 GLY A O 1
ATOM 923 N N . GLU A 1 114 ? -28.199 -15.516 40.928 1.00 33.72 114 GLU A N 1
ATOM 924 C CA . GLU A 1 114 ? -28.416 -15.733 42.357 1.00 33.72 114 GLU A CA 1
ATOM 925 C C . GLU A 1 114 ? -29.938 -15.850 42.532 1.00 33.72 114 GLU A C 1
ATOM 927 O O . GLU A 1 114 ? -30.647 -14.890 42.198 1.00 33.72 114 GLU A O 1
ATOM 932 N N . PRO A 1 115 ? -30.472 -17.002 42.978 1.00 37.59 115 PRO A N 1
ATOM 933 C CA . PRO A 1 115 ? -31.865 -17.075 43.368 1.00 37.59 115 PRO A CA 1
ATOM 934 C C . PRO A 1 115 ? -32.067 -16.023 44.449 1.00 37.59 115 PRO A C 1
ATOM 936 O O . PRO A 1 115 ? -31.286 -15.937 45.399 1.00 37.59 115 PRO A O 1
ATOM 939 N N . SER A 1 116 ? -33.099 -15.201 44.296 1.00 35.69 116 SER A N 1
ATOM 940 C CA . SER A 1 116 ? -33.566 -14.339 45.366 1.00 35.69 116 SER A CA 1
ATOM 941 C C . SER A 1 116 ? -33.863 -15.210 46.585 1.00 35.69 116 SER A C 1
ATOM 943 O O . SER A 1 116 ? -34.914 -15.839 46.663 1.00 35.69 116 SER A O 1
ATOM 945 N N . ALA A 1 117 ? -32.954 -15.227 47.559 1.00 38.31 117 ALA A N 1
ATOM 946 C CA . ALA A 1 1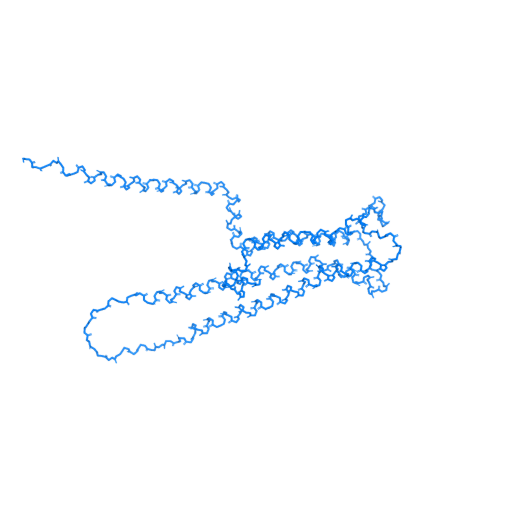17 ? -33.267 -15.621 48.923 1.00 38.31 117 ALA A CA 1
ATOM 947 C C . ALA A 1 117 ? -34.084 -14.491 49.572 1.00 38.31 117 ALA A C 1
ATOM 949 O O . ALA A 1 117 ? -33.664 -13.833 50.518 1.00 38.31 117 ALA A O 1
ATOM 950 N N . THR A 1 118 ? -35.265 -14.221 49.018 1.00 40.72 118 THR A N 1
ATOM 951 C CA . THR A 1 118 ? -36.337 -13.535 49.734 1.00 40.72 118 THR A CA 1
ATOM 952 C C . THR A 1 118 ? -36.965 -14.565 50.653 1.00 40.72 118 THR A C 1
ATOM 954 O O . THR A 1 118 ? -37.889 -15.254 50.239 1.00 40.72 118 THR A O 1
ATOM 957 N N . GLN A 1 119 ? -36.423 -14.694 51.865 1.00 42.56 119 GLN A N 1
ATOM 958 C CA . GLN A 1 119 ? -37.177 -14.979 53.090 1.00 42.56 119 GLN A CA 1
ATOM 959 C C . GLN A 1 119 ? -36.224 -15.065 54.289 1.00 42.56 119 GLN A C 1
ATOM 961 O O . GLN A 1 119 ? -35.643 -16.109 54.556 1.00 42.56 119 GLN A O 1
ATOM 966 N N . ALA A 1 120 ? -36.100 -13.956 55.022 1.00 34.38 120 ALA A N 1
ATOM 967 C CA . ALA A 1 120 ? -36.039 -13.947 56.484 1.00 34.38 120 ALA A CA 1
ATOM 968 C C . ALA A 1 120 ? -36.207 -12.503 57.002 1.00 34.38 120 ALA A C 1
ATOM 970 O O . ALA A 1 120 ? -35.276 -11.710 56.984 1.00 34.38 120 ALA A O 1
ATOM 971 N N . LEU A 1 121 ? -37.436 -12.223 57.447 1.00 39.38 121 LEU A N 1
ATOM 972 C CA . LEU A 1 121 ? -37.807 -11.420 58.623 1.00 39.38 121 LEU A CA 1
ATOM 973 C C . LEU A 1 121 ? -37.463 -9.912 58.683 1.00 39.38 121 LEU A C 1
ATOM 975 O O . LEU A 1 121 ? -36.334 -9.508 58.912 1.00 39.38 121 LEU A O 1
ATOM 979 N N . ASN A 1 122 ? -38.544 -9.122 58.593 1.00 39.62 122 ASN A N 1
ATOM 980 C CA . ASN A 1 122 ? -38.914 -7.930 59.377 1.00 39.62 122 ASN A CA 1
ATOM 981 C C . ASN A 1 122 ? -37.843 -6.936 59.871 1.00 39.62 122 ASN A C 1
ATOM 983 O O . ASN A 1 122 ? -36.998 -7.259 60.698 1.00 39.62 122 ASN A O 1
ATOM 987 N N . GLY A 1 123 ? -38.077 -5.655 59.566 1.00 31.94 123 GLY A N 1
ATOM 988 C CA . GLY A 1 123 ? -37.580 -4.529 60.360 1.00 31.94 123 GLY A CA 1
ATOM 989 C C . GLY A 1 123 ? -37.497 -3.245 59.544 1.00 31.94 123 GLY A C 1
ATOM 990 O O . GLY A 1 123 ? -36.685 -3.149 58.632 1.00 31.94 123 GLY A O 1
ATOM 991 N N . GLY A 1 124 ? -38.362 -2.274 59.842 1.00 43.25 124 GLY A N 1
ATOM 992 C CA . GLY A 1 124 ? -38.401 -0.981 59.165 1.00 43.25 124 GLY A CA 1
ATOM 993 C C . GLY A 1 124 ? -37.095 -0.189 59.278 1.00 43.25 124 GLY A C 1
ATOM 994 O O . GLY A 1 124 ? -36.396 -0.243 60.286 1.00 43.25 124 GLY A O 1
ATOM 995 N N . GLY A 1 125 ? -36.799 0.580 58.233 1.00 33.12 125 GLY A N 1
ATOM 996 C CA . GLY A 1 125 ? -35.695 1.530 58.202 1.00 33.12 125 GLY A CA 1
ATOM 997 C C . GLY A 1 125 ? -35.559 2.167 56.824 1.00 33.12 125 GLY A C 1
ATOM 998 O O . GLY A 1 125 ? -35.286 1.488 55.837 1.00 33.12 125 GLY A O 1
ATOM 999 N N . GLU A 1 126 ? -35.770 3.480 56.756 1.00 46.81 126 GLU A N 1
ATOM 1000 C CA . GLU A 1 126 ? -35.431 4.314 55.607 1.00 46.81 126 GLU A CA 1
ATOM 1001 C C . GLU A 1 126 ? -33.985 4.075 55.151 1.00 46.81 126 GLU A C 1
ATOM 1003 O O . GLU A 1 126 ? -33.039 4.205 55.926 1.00 46.81 126 GLU A O 1
ATOM 1008 N N . SER A 1 127 ? -33.786 3.821 53.856 1.00 35.47 127 SER A N 1
ATOM 1009 C CA . SER A 1 127 ? -32.504 4.126 53.227 1.00 35.47 127 SER A CA 1
ATOM 1010 C C . SER A 1 127 ? -32.650 4.344 51.725 1.00 35.47 127 SER A C 1
ATOM 1012 O O . SER A 1 127 ? -32.898 3.427 50.941 1.00 35.47 127 SER A O 1
ATOM 1014 N N . ARG A 1 128 ? -32.468 5.603 51.313 1.00 47.16 128 ARG A N 1
ATOM 1015 C CA . ARG A 1 128 ? -32.203 5.996 49.925 1.00 47.16 128 ARG A CA 1
ATOM 1016 C C . ARG A 1 128 ? -30.939 5.278 49.460 1.00 47.16 128 ARG A C 1
ATOM 1018 O O . ARG A 1 128 ? -29.844 5.705 49.804 1.00 47.16 128 ARG A O 1
ATOM 1025 N N . ASN A 1 129 ? -31.067 4.251 48.623 1.00 41.22 129 ASN A N 1
ATOM 1026 C CA . ASN A 1 129 ? -29.923 3.773 47.846 1.00 41.22 129 ASN A CA 1
ATOM 1027 C C . ASN A 1 129 ? -30.333 3.176 46.489 1.00 41.22 129 ASN A C 1
ATOM 1029 O O . ASN A 1 129 ? -30.207 1.987 46.227 1.00 41.22 129 ASN A O 1
ATOM 1033 N N . GLY A 1 130 ? -30.820 4.039 45.591 1.00 42.66 130 GLY A N 1
ATOM 1034 C CA . GLY A 1 130 ? -31.160 3.693 44.202 1.00 42.66 130 GLY A CA 1
ATOM 1035 C C . GLY A 1 130 ? -30.037 3.907 43.171 1.00 42.66 130 GLY A C 1
ATOM 1036 O O . GLY A 1 130 ? -30.314 3.916 41.977 1.00 42.66 130 GLY A O 1
ATOM 1037 N N . GLY A 1 131 ? -28.781 4.133 43.581 1.00 46.69 131 GLY A N 1
ATOM 1038 C CA . GLY A 1 131 ? -27.732 4.648 42.677 1.00 46.69 131 GLY A CA 1
ATOM 1039 C C . GLY A 1 131 ? -26.710 3.646 42.116 1.00 46.69 131 GLY A C 1
ATOM 1040 O O . GLY A 1 131 ? -26.023 3.959 41.145 1.00 46.69 131 GLY A O 1
ATOM 1041 N N . LEU A 1 132 ? -26.562 2.452 42.698 1.00 52.78 132 LEU A N 1
ATOM 1042 C CA . LEU A 1 132 ? -25.385 1.600 42.434 1.00 52.78 132 LEU A CA 1
ATOM 1043 C C . LEU A 1 132 ? -25.560 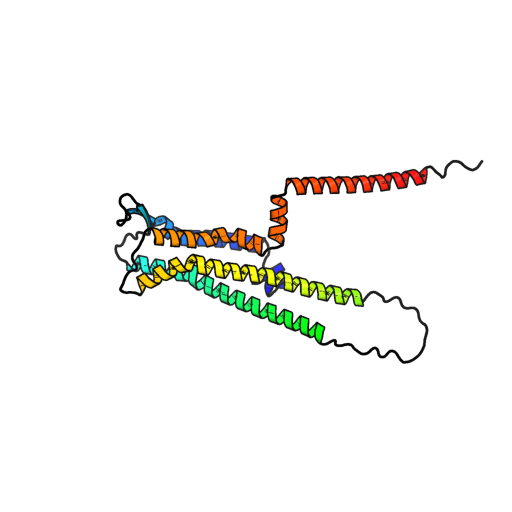0.603 41.275 1.00 52.78 132 LEU A C 1
ATOM 1045 O O . LEU A 1 132 ? -24.577 0.269 40.609 1.00 52.78 132 LEU A O 1
ATOM 1049 N N . ASN A 1 133 ? -26.793 0.190 40.964 1.00 50.56 133 ASN A N 1
ATOM 1050 C CA . ASN A 1 133 ? -27.052 -0.745 39.860 1.00 50.56 133 ASN A CA 1
ATOM 1051 C C . ASN A 1 133 ? -26.964 -0.083 38.472 1.00 50.56 133 ASN A C 1
ATOM 1053 O O . ASN A 1 133 ? -26.499 -0.723 37.531 1.00 50.56 133 ASN A O 1
ATOM 1057 N N . GLY A 1 134 ? -27.301 1.209 38.349 1.00 54.31 134 GLY A N 1
ATOM 1058 C CA . GLY A 1 134 ? -27.212 1.942 37.075 1.00 54.31 134 GLY A CA 1
ATOM 1059 C C . GLY A 1 134 ? -25.775 2.234 36.619 1.00 54.31 134 GLY A C 1
ATOM 1060 O O . GLY A 1 134 ? -25.481 2.212 35.428 1.00 54.31 134 GLY A O 1
ATOM 1061 N N . SER A 1 135 ? -24.846 2.437 37.560 1.00 60.59 135 SER A N 1
ATOM 1062 C CA . SER A 1 135 ? -23.432 2.712 37.248 1.00 60.59 135 SER A CA 1
ATOM 1063 C C . SER A 1 135 ? -22.701 1.479 36.694 1.00 60.59 135 SER A C 1
ATOM 1065 O O . SER A 1 135 ? -21.801 1.584 35.856 1.00 60.59 135 SER A O 1
ATOM 1067 N N . ARG A 1 136 ? -23.099 0.280 37.140 1.00 59.38 136 ARG A N 1
ATOM 1068 C CA . ARG A 1 136 ? -22.429 -0.978 36.788 1.00 59.38 136 ARG A CA 1
ATOM 1069 C C . ARG A 1 136 ? -22.873 -1.519 35.424 1.00 59.38 136 ARG A C 1
ATOM 1071 O O . ARG A 1 136 ? -22.019 -2.038 34.708 1.00 59.38 136 ARG A O 1
ATOM 1078 N N . SER A 1 137 ? -24.143 -1.343 35.033 1.00 65.56 137 SER A N 1
ATOM 1079 C CA . SER A 1 137 ? -24.592 -1.676 33.670 1.00 65.56 137 SER A CA 1
ATOM 1080 C C . SER A 1 137 ? -24.043 -0.684 32.636 1.00 65.56 137 SER A C 1
ATOM 1082 O O . SER A 1 137 ? -23.450 -1.125 31.656 1.00 65.56 137 SER A O 1
ATOM 1084 N N . ASP A 1 138 ? -24.076 0.630 32.915 1.00 70.31 138 ASP A N 1
ATOM 1085 C CA . ASP A 1 138 ? -23.542 1.677 32.017 1.00 70.31 138 ASP A CA 1
ATOM 1086 C C . ASP A 1 138 ? -22.042 1.477 31.732 1.00 70.31 138 ASP A C 1
ATOM 1088 O O . ASP A 1 138 ? -21.569 1.627 30.604 1.00 70.31 138 ASP A O 1
ATOM 1092 N N . ARG A 1 139 ? -21.259 1.051 32.734 1.00 69.81 139 ARG A N 1
ATOM 1093 C CA . ARG A 1 139 ? -19.828 0.761 32.535 1.00 69.81 139 ARG A CA 1
ATOM 1094 C C . ARG A 1 139 ? -19.585 -0.462 31.643 1.00 69.81 139 ARG A C 1
ATOM 1096 O O . ARG A 1 139 ? -18.594 -0.478 30.909 1.00 69.81 139 ARG A O 1
ATOM 1103 N N . SER A 1 140 ? -20.464 -1.460 31.705 1.00 73.19 140 SER A N 1
ATOM 1104 C CA . SER A 1 140 ? -20.376 -2.679 30.897 1.00 73.19 140 SER A CA 1
ATOM 1105 C C . SER A 1 140 ? -20.801 -2.434 29.449 1.00 73.19 140 SER A C 1
ATOM 1107 O O . SER A 1 140 ? -20.076 -2.808 28.526 1.00 73.19 140 SER A O 1
ATOM 1109 N N . ASP A 1 141 ? -21.899 -1.706 29.246 1.00 76.06 141 ASP A N 1
ATOM 1110 C CA . ASP A 1 141 ? -22.398 -1.333 27.917 1.00 76.06 141 ASP A CA 1
ATOM 1111 C C . ASP A 1 141 ? -21.370 -0.486 27.154 1.00 76.06 141 ASP A C 1
ATOM 1113 O O . ASP A 1 141 ? -21.022 -0.785 26.007 1.00 76.06 141 ASP A O 1
ATOM 1117 N N . ARG A 1 142 ? -20.740 0.486 27.830 1.00 78.06 142 ARG A N 1
ATOM 1118 C CA . ARG A 1 142 ? -19.640 1.277 27.248 1.00 78.06 142 ARG A CA 1
ATOM 1119 C C . ARG A 1 142 ? -18.424 0.429 26.864 1.00 78.06 142 ARG A C 1
ATOM 1121 O O . ARG A 1 142 ? -17.731 0.755 25.891 1.00 78.06 142 ARG A O 1
ATOM 1128 N N . ALA A 1 143 ? -18.129 -0.637 27.611 1.00 77.44 143 ALA A N 1
ATOM 1129 C CA . ALA A 1 143 ? -17.035 -1.551 27.286 1.00 77.44 143 ALA A CA 1
ATOM 1130 C C . ALA A 1 143 ? -17.352 -2.373 26.023 1.00 77.44 143 ALA A C 1
ATOM 1132 O O . ALA A 1 143 ? -16.505 -2.449 25.124 1.00 77.44 143 ALA A O 1
ATOM 1133 N N . VAL A 1 144 ? -18.578 -2.902 25.908 1.00 79.25 144 VAL A N 1
ATOM 1134 C CA . VAL A 1 144 ? -19.069 -3.614 24.711 1.00 79.25 144 VAL A CA 1
ATOM 1135 C C . VAL A 1 144 ? -19.019 -2.706 23.477 1.00 79.25 144 VAL A C 1
ATOM 1137 O O . VAL A 1 144 ? -18.464 -3.094 22.442 1.00 79.25 144 VAL A O 1
ATOM 1140 N N . ASP A 1 145 ? -19.514 -1.473 23.590 1.00 80.44 145 ASP A N 1
ATOM 1141 C CA . ASP A 1 145 ? -19.517 -0.497 22.494 1.00 80.44 145 ASP A CA 1
ATOM 1142 C C . ASP A 1 145 ? -18.102 -0.139 22.031 1.00 80.44 145 ASP A C 1
ATOM 1144 O O . ASP A 1 145 ? -17.819 -0.069 20.829 1.00 80.44 145 ASP A O 1
ATOM 1148 N N . THR A 1 146 ? -17.173 0.012 22.978 1.00 79.38 146 THR A N 1
ATOM 1149 C CA . THR A 1 146 ? -15.760 0.271 22.674 1.00 79.38 146 THR A CA 1
ATOM 1150 C C . THR A 1 146 ? -15.133 -0.892 21.898 1.00 79.38 146 THR A C 1
ATOM 1152 O O . THR A 1 146 ? -14.400 -0.666 20.928 1.00 79.38 146 THR A O 1
ATOM 1155 N N . ILE A 1 147 ? -15.427 -2.142 22.274 1.00 79.62 147 ILE A N 1
ATOM 1156 C CA . ILE A 1 147 ? -14.949 -3.340 21.563 1.00 79.62 147 ILE A CA 1
ATOM 1157 C C . ILE A 1 147 ? -15.561 -3.415 20.159 1.00 79.62 147 ILE A C 1
ATOM 1159 O O . ILE A 1 147 ? -14.844 -3.671 19.185 1.00 79.62 147 ILE A O 1
ATOM 1163 N N . ARG A 1 148 ? -16.861 -3.131 20.017 1.00 79.25 148 ARG A N 1
ATOM 1164 C CA . ARG A 1 148 ? -17.557 -3.126 18.719 1.00 79.25 148 ARG A CA 1
ATOM 1165 C C . ARG A 1 148 ? -16.993 -2.062 17.775 1.00 79.25 148 ARG A C 1
ATOM 1167 O O . ARG A 1 148 ? -16.750 -2.352 16.601 1.00 79.25 148 ARG A O 1
ATOM 1174 N N . ALA A 1 149 ? -16.704 -0.868 18.291 1.00 78.62 149 ALA A N 1
ATOM 1175 C CA . ALA A 1 149 ? -16.038 0.191 17.535 1.00 78.62 149 ALA A CA 1
ATOM 1176 C C . ALA A 1 149 ? -14.636 -0.241 17.066 1.00 78.62 149 ALA A C 1
ATOM 1178 O O . ALA A 1 149 ? -14.290 -0.061 15.896 1.00 78.62 149 ALA A O 1
ATOM 1179 N N . ARG A 1 150 ? -13.848 -0.887 17.940 1.00 79.62 150 ARG A N 1
ATOM 1180 C CA . ARG A 1 150 ? -12.524 -1.434 17.586 1.00 79.62 150 ARG A CA 1
ATOM 1181 C C . ARG A 1 150 ? -12.612 -2.518 16.510 1.00 79.62 150 ARG A C 1
ATOM 1183 O O . ARG A 1 150 ? -11.800 -2.488 15.589 1.00 79.62 150 ARG A O 1
ATOM 1190 N N . LYS A 1 151 ? -13.608 -3.415 16.556 1.00 81.81 151 LYS A N 1
ATOM 1191 C CA . LYS A 1 151 ? -13.844 -4.429 15.502 1.00 81.81 151 LYS A CA 1
ATOM 1192 C C . LYS A 1 151 ? -14.057 -3.791 14.129 1.00 81.81 151 LYS A C 1
ATOM 1194 O O . LYS A 1 151 ? -13.517 -4.284 13.142 1.00 81.81 151 LYS A O 1
ATOM 1199 N N . GLY A 1 152 ? -14.779 -2.670 14.063 1.00 80.56 152 GLY A N 1
ATOM 1200 C CA . GLY A 1 152 ? -14.949 -1.903 12.824 1.00 80.56 152 GLY A CA 1
ATOM 1201 C C . GLY A 1 152 ? -13.621 -1.405 12.247 1.00 80.56 152 GLY A C 1
ATOM 1202 O O . GLY A 1 152 ? -13.371 -1.565 11.053 1.00 80.56 152 GLY A O 1
ATOM 1203 N N . VAL A 1 153 ? -12.740 -0.880 13.107 1.00 81.94 153 VAL A N 1
ATOM 1204 C CA . VAL A 1 153 ? -11.389 -0.453 12.711 1.00 81.94 153 VAL A CA 1
ATOM 1205 C C . VAL A 1 153 ? -10.562 -1.643 12.231 1.00 81.94 153 VAL A C 1
ATOM 1207 O O . VAL A 1 153 ? -9.947 -1.556 11.178 1.00 81.94 153 VAL A O 1
ATOM 1210 N N . VAL A 1 154 ? -10.572 -2.771 12.943 1.00 83.19 154 VAL A N 1
ATOM 1211 C CA . VAL A 1 154 ? -9.824 -3.969 12.521 1.00 83.19 154 VAL A CA 1
ATOM 1212 C C . VAL A 1 154 ? -10.314 -4.489 11.174 1.00 83.19 154 VAL A C 1
ATOM 1214 O O . VAL A 1 154 ? -9.491 -4.773 10.313 1.00 83.19 154 VAL A O 1
ATOM 1217 N N . LYS A 1 155 ? -11.632 -4.536 10.943 1.00 83.00 155 LYS A N 1
ATOM 1218 C CA . LYS A 1 155 ? -12.193 -4.933 9.643 1.00 83.00 155 LYS A CA 1
ATOM 1219 C C . LYS A 1 155 ? -11.718 -4.016 8.510 1.00 83.00 155 LYS A C 1
ATOM 1221 O O . LYS A 1 155 ? -11.357 -4.507 7.448 1.00 83.00 155 LYS A O 1
ATOM 1226 N N . MET A 1 156 ? -11.671 -2.705 8.754 1.00 84.81 156 MET A N 1
ATOM 1227 C CA . MET A 1 156 ? -11.120 -1.734 7.803 1.00 84.81 156 MET A CA 1
ATOM 1228 C C . MET A 1 156 ? -9.637 -1.997 7.509 1.00 84.81 156 MET A C 1
ATOM 1230 O O . MET A 1 156 ? -9.226 -1.951 6.356 1.00 84.81 156 MET A O 1
ATOM 1234 N N . LEU A 1 157 ? -8.843 -2.284 8.544 1.00 86.00 157 LEU A N 1
ATOM 1235 C CA . LEU A 1 157 ? -7.414 -2.564 8.410 1.00 86.00 157 LEU A CA 1
ATOM 1236 C C . LEU A 1 157 ? -7.160 -3.864 7.635 1.00 86.00 157 LEU A C 1
ATOM 1238 O O . LEU A 1 157 ? -6.330 -3.874 6.737 1.00 86.00 157 LEU A O 1
ATOM 1242 N N . VAL A 1 158 ? -7.919 -4.930 7.912 1.00 88.19 158 VAL A N 1
ATOM 1243 C CA . VAL A 1 158 ? -7.850 -6.188 7.148 1.00 88.19 158 VAL A CA 1
ATOM 1244 C C . VAL A 1 158 ? -8.211 -5.953 5.682 1.00 88.19 158 VAL A C 1
ATOM 1246 O O . VAL A 1 158 ? -7.479 -6.394 4.802 1.00 88.19 158 VAL A O 1
ATOM 1249 N N . ALA A 1 159 ? -9.287 -5.208 5.409 1.00 89.56 159 ALA A N 1
ATOM 1250 C CA . ALA A 1 159 ? -9.664 -4.861 4.041 1.00 89.56 159 ALA A CA 1
ATOM 1251 C C . ALA A 1 159 ? -8.555 -4.075 3.317 1.00 89.56 159 ALA A C 1
ATOM 1253 O O . ALA A 1 159 ? -8.286 -4.342 2.151 1.00 89.56 159 ALA A O 1
ATOM 1254 N N . SER A 1 160 ? -7.864 -3.168 4.017 1.00 88.50 160 SER A N 1
ATOM 1255 C CA . SER A 1 160 ? -6.705 -2.447 3.475 1.00 88.50 160 SER A CA 1
ATOM 1256 C C . SER A 1 160 ? -5.561 -3.381 3.073 1.00 88.50 160 SER A C 1
ATOM 1258 O O . SER A 1 160 ? -4.985 -3.175 2.011 1.00 88.50 160 SER A O 1
ATOM 1260 N N . VAL A 1 161 ? -5.243 -4.409 3.875 1.00 91.25 161 VAL A N 1
ATOM 1261 C CA . VAL A 1 161 ? -4.204 -5.397 3.510 1.00 91.25 161 VAL A CA 1
ATOM 1262 C C . VAL A 1 161 ? -4.612 -6.170 2.275 1.00 91.25 161 VAL A C 1
ATOM 1264 O O . VAL A 1 161 ? -3.817 -6.301 1.356 1.00 91.25 161 VAL A O 1
ATOM 1267 N N . VAL A 1 162 ? -5.853 -6.659 2.244 1.00 92.56 162 VAL A N 1
ATOM 1268 C CA . VAL A 1 162 ? -6.364 -7.445 1.116 1.00 92.56 162 VAL A CA 1
ATOM 1269 C C . VAL A 1 162 ? -6.283 -6.637 -0.176 1.00 92.56 162 VAL A C 1
ATOM 1271 O O . VAL A 1 162 ? -5.764 -7.132 -1.173 1.00 92.56 162 VAL A O 1
ATOM 1274 N N . VAL A 1 163 ? -6.733 -5.380 -0.144 1.00 93.00 163 VAL A N 1
ATOM 1275 C CA . VAL A 1 163 ? -6.627 -4.476 -1.293 1.00 93.00 163 VAL A CA 1
ATOM 1276 C C . VAL A 1 163 ? -5.173 -4.292 -1.701 1.00 93.00 163 VAL A C 1
ATOM 1278 O O . VAL A 1 163 ? -4.861 -4.475 -2.872 1.00 93.00 163 VAL A O 1
ATOM 1281 N N . TYR A 1 164 ? -4.284 -3.970 -0.764 1.00 93.19 164 TYR A N 1
ATOM 1282 C CA . TYR A 1 164 ? -2.867 -3.767 -1.049 1.00 93.19 164 TYR A CA 1
ATOM 1283 C C . TYR A 1 164 ? -2.216 -5.002 -1.693 1.00 93.19 164 TYR A C 1
ATOM 1285 O O . TYR A 1 164 ? -1.561 -4.881 -2.728 1.00 93.19 164 TYR A O 1
ATOM 1293 N N . THR A 1 165 ? -2.456 -6.195 -1.138 1.00 93.62 165 THR A N 1
ATOM 1294 C CA . THR A 1 165 ? -1.944 -7.465 -1.668 1.00 93.62 165 THR A CA 1
ATOM 1295 C C . THR A 1 165 ? -2.453 -7.722 -3.080 1.00 93.62 165 THR A C 1
ATOM 1297 O O . THR A 1 165 ? -1.648 -7.962 -3.972 1.00 93.62 165 THR A O 1
ATOM 1300 N N . ILE A 1 166 ? -3.765 -7.628 -3.316 1.00 93.94 166 ILE A N 1
ATOM 1301 C CA . ILE A 1 166 ? -4.353 -7.892 -4.640 1.00 93.94 166 ILE A CA 1
ATOM 1302 C C . ILE A 1 166 ? -3.888 -6.852 -5.668 1.00 93.94 166 ILE A C 1
ATOM 1304 O O . ILE A 1 166 ? -3.582 -7.209 -6.799 1.00 93.94 166 ILE A O 1
ATOM 1308 N N . SER A 1 167 ? -3.789 -5.583 -5.269 1.00 94.56 167 SER A N 1
ATOM 1309 C CA . SER A 1 167 ? -3.398 -4.473 -6.151 1.00 94.56 167 SER A CA 1
ATOM 1310 C C . SER A 1 167 ? -1.956 -4.601 -6.647 1.00 94.56 167 SER A C 1
ATOM 1312 O O . SER A 1 167 ? -1.678 -4.334 -7.812 1.00 94.56 167 SER A O 1
ATOM 1314 N N . TYR A 1 168 ? -1.032 -5.018 -5.775 1.00 94.06 168 TYR A N 1
ATOM 1315 C CA . TYR A 1 168 ? 0.389 -5.144 -6.121 1.00 94.06 168 TYR A CA 1
ATOM 1316 C C . TYR A 1 168 ? 0.775 -6.542 -6.623 1.00 94.06 168 TYR A C 1
ATOM 1318 O O . TYR A 1 168 ? 1.752 -6.671 -7.358 1.00 94.06 168 TYR A O 1
ATOM 1326 N N . SER A 1 169 ? 0.030 -7.595 -6.271 1.00 93.50 169 SER A N 1
ATOM 1327 C CA . SER A 1 169 ? 0.393 -8.982 -6.595 1.00 93.50 169 SER A CA 1
ATOM 1328 C C . SER A 1 169 ? 0.668 -9.239 -8.084 1.00 93.50 169 SER A C 1
ATOM 1330 O O . SER A 1 169 ? 1.670 -9.904 -8.342 1.00 93.50 169 SER A O 1
ATOM 1332 N N . PRO A 1 170 ? -0.105 -8.723 -9.063 1.00 92.75 170 PRO A N 1
ATOM 1333 C CA . PRO A 1 170 ? 0.181 -8.948 -10.482 1.00 92.75 170 PRO A CA 1
ATOM 1334 C C . PRO A 1 170 ? 1.578 -8.473 -10.900 1.00 92.75 170 PRO A C 1
ATOM 1336 O O . PRO A 1 170 ? 2.291 -9.192 -11.598 1.00 92.75 170 PRO A O 1
ATOM 1339 N N . HIS A 1 171 ? 1.995 -7.300 -10.412 1.00 90.62 171 HIS A N 1
ATOM 1340 C CA . HIS A 1 171 ? 3.330 -6.754 -10.661 1.00 90.62 171 HIS A CA 1
ATOM 1341 C C . HIS A 1 171 ? 4.418 -7.648 -10.048 1.00 90.62 171 HIS A C 1
ATOM 1343 O O . HIS A 1 171 ? 5.404 -7.984 -10.703 1.00 90.62 171 HIS A O 1
ATOM 1349 N N . GLN A 1 172 ? 4.215 -8.083 -8.800 1.00 93.06 172 GLN A N 1
ATOM 1350 C CA . GLN A 1 172 ? 5.209 -8.879 -8.078 1.00 93.06 172 GLN A CA 1
ATOM 1351 C C . GLN A 1 172 ? 5.348 -10.289 -8.647 1.00 93.06 172 GLN A C 1
ATOM 1353 O O . GLN A 1 172 ? 6.463 -10.787 -8.771 1.00 93.06 172 GLN A O 1
ATOM 1358 N N . VAL A 1 173 ? 4.236 -10.922 -9.028 1.00 92.19 173 VAL A N 1
ATOM 1359 C CA . VAL A 1 173 ? 4.241 -12.244 -9.666 1.00 92.19 173 VAL A CA 1
ATOM 1360 C C . VAL A 1 173 ? 4.978 -12.179 -10.998 1.00 92.19 173 VAL A C 1
ATOM 1362 O O . VAL A 1 173 ? 5.828 -13.026 -11.249 1.00 92.19 173 VAL A O 1
ATOM 1365 N N . HIS A 1 174 ? 4.722 -11.153 -11.812 1.00 89.25 174 HIS A N 1
ATOM 1366 C CA . HIS A 1 174 ? 5.421 -10.966 -13.080 1.00 89.25 174 HIS A CA 1
ATOM 1367 C C . HIS A 1 174 ? 6.933 -10.788 -12.897 1.00 89.25 174 HIS A C 1
ATOM 1369 O O . HIS A 1 174 ? 7.718 -11.477 -13.548 1.00 89.25 174 HIS A O 1
ATOM 1375 N N . LEU A 1 175 ? 7.342 -9.915 -11.968 1.00 88.62 175 LEU A N 1
ATOM 1376 C CA . LEU A 1 175 ? 8.752 -9.678 -11.659 1.00 88.62 175 LEU A CA 1
ATOM 1377 C C . LEU A 1 175 ? 9.453 -10.965 -11.204 1.00 88.62 175 LEU A C 1
ATOM 1379 O O . LEU A 1 175 ? 10.521 -11.297 -11.714 1.00 88.62 175 LEU A O 1
ATOM 1383 N N . LEU A 1 176 ? 8.860 -11.692 -10.253 1.00 90.44 176 LEU A N 1
ATOM 1384 C CA . LEU A 1 176 ? 9.446 -12.922 -9.713 1.00 90.44 176 LEU A CA 1
ATOM 1385 C C . LEU A 1 176 ? 9.483 -14.024 -10.770 1.00 90.44 176 LEU A C 1
ATOM 1387 O O . LEU A 1 176 ? 10.505 -14.688 -10.914 1.00 90.44 176 LEU A O 1
ATOM 1391 N N . TYR A 1 177 ? 8.415 -14.182 -11.552 1.00 90.00 177 TYR A N 1
ATOM 1392 C CA . TYR A 1 177 ? 8.371 -15.179 -12.615 1.00 90.00 177 TYR A CA 1
ATOM 1393 C C . TYR A 1 177 ? 9.474 -14.938 -13.649 1.00 90.00 177 TYR A C 1
ATOM 1395 O O . TYR A 1 177 ? 10.245 -15.852 -13.919 1.00 90.00 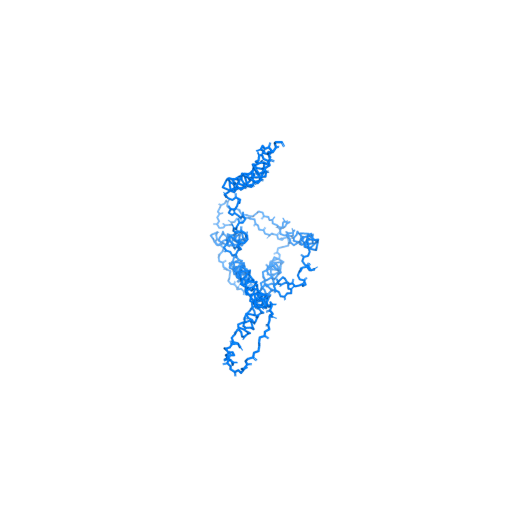177 TYR A O 1
ATOM 1403 N N . ASN A 1 178 ? 9.621 -13.706 -14.150 1.00 85.00 178 ASN A N 1
ATOM 1404 C CA . ASN A 1 178 ? 10.672 -13.351 -15.111 1.00 85.00 178 ASN A CA 1
ATOM 1405 C C . ASN A 1 178 ? 12.092 -13.392 -14.516 1.00 85.00 178 ASN A C 1
ATOM 1407 O O . ASN A 1 178 ? 13.067 -13.378 -15.265 1.00 85.00 178 ASN A O 1
ATOM 1411 N N . THR A 1 179 ? 12.213 -13.409 -13.186 1.00 85.00 179 THR A N 1
ATOM 1412 C CA . THR A 1 179 ? 13.495 -13.532 -12.478 1.00 85.00 179 THR A CA 1
ATOM 1413 C C . THR A 1 179 ? 13.927 -14.987 -12.325 1.00 85.00 179 THR A C 1
ATOM 1415 O O . THR A 1 179 ? 15.105 -15.291 -12.492 1.00 85.00 179 THR A O 1
ATOM 1418 N N . PHE A 1 180 ? 12.996 -15.871 -11.960 1.00 86.56 180 PHE A N 1
ATOM 1419 C CA . PHE A 1 180 ? 13.298 -17.257 -11.587 1.00 86.56 180 PHE A CA 1
ATOM 1420 C C . PHE A 1 180 ? 13.017 -18.274 -12.696 1.00 86.56 180 PHE A C 1
ATOM 1422 O O . PHE A 1 180 ? 13.496 -19.400 -12.605 1.00 86.56 180 PHE A O 1
ATOM 1429 N N . SER A 1 181 ? 12.253 -17.900 -13.724 1.00 85.38 181 SER A N 1
ATOM 1430 C CA . SER A 1 181 ? 11.918 -18.786 -14.841 1.00 85.38 181 SER A CA 1
ATOM 1431 C C . SER A 1 181 ? 12.837 -18.517 -16.028 1.00 85.38 181 SER A C 1
ATOM 1433 O O . SER A 1 181 ? 13.072 -17.367 -16.396 1.00 85.38 181 SER A O 1
ATOM 1435 N N . GLU A 1 182 ? 13.315 -19.584 -16.667 1.00 77.94 182 GLU A N 1
ATOM 1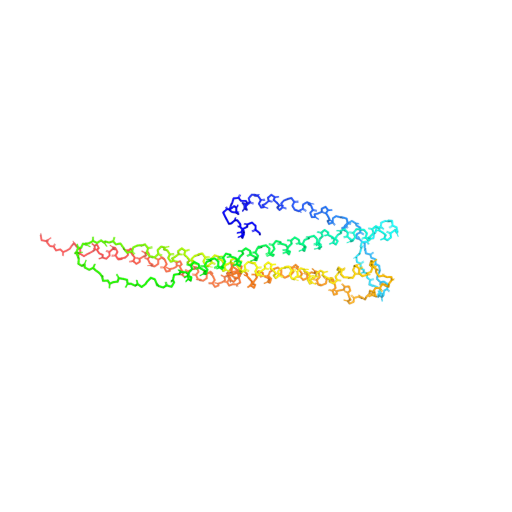436 C CA . GLU A 1 182 ? 14.116 -19.495 -17.896 1.00 77.94 182 GLU A CA 1
ATOM 1437 C C . GLU A 1 182 ? 13.290 -18.958 -19.079 1.00 77.94 182 GLU A C 1
ATOM 1439 O O . GLU A 1 182 ? 13.809 -18.285 -19.970 1.00 77.94 182 GLU A O 1
ATOM 1444 N N . THR A 1 183 ? 11.975 -19.192 -19.057 1.00 81.25 183 THR A N 1
ATOM 1445 C CA . THR A 1 183 ? 11.010 -18.642 -20.011 1.00 81.25 183 THR A CA 1
ATOM 1446 C C . THR A 1 183 ? 10.475 -17.296 -19.533 1.00 81.25 183 THR A C 1
ATOM 1448 O O . THR A 1 183 ? 9.898 -17.204 -18.449 1.00 81.25 183 THR A O 1
ATOM 1451 N N . ARG A 1 184 ? 10.592 -16.252 -20.361 1.00 76.25 184 ARG A N 1
ATOM 1452 C CA . ARG A 1 184 ? 9.975 -14.945 -20.081 1.00 76.25 184 ARG A CA 1
ATOM 1453 C C . ARG A 1 184 ? 8.502 -14.940 -20.470 1.00 76.25 184 ARG A C 1
ATOM 1455 O O . ARG A 1 184 ? 8.147 -15.416 -21.548 1.00 76.25 184 ARG A O 1
ATOM 1462 N N . LEU A 1 185 ? 7.658 -14.346 -19.624 1.00 78.00 185 LEU A N 1
ATOM 1463 C CA . LEU A 1 185 ? 6.271 -14.079 -20.001 1.00 78.00 185 LEU A CA 1
ATOM 1464 C C . LEU A 1 185 ? 6.236 -13.053 -21.140 1.00 78.00 185 LEU A C 1
ATOM 1466 O O . LEU A 1 185 ? 6.948 -12.048 -21.063 1.00 78.00 185 LEU A O 1
ATOM 1470 N N . PRO A 1 186 ? 5.406 -13.264 -22.175 1.00 73.44 186 PRO A N 1
ATOM 1471 C CA . PRO A 1 186 ? 5.247 -12.290 -23.241 1.00 73.44 186 PRO A CA 1
ATOM 1472 C C . PRO A 1 186 ? 4.674 -10.981 -22.685 1.00 73.44 186 PRO A C 1
ATOM 1474 O O . PRO A 1 186 ? 3.611 -10.955 -22.059 1.00 73.44 186 PRO A O 1
ATOM 1477 N N . GLU A 1 187 ? 5.377 -9.878 -22.937 1.00 74.62 187 GLU A N 1
ATOM 1478 C CA . GLU A 1 187 ? 4.942 -8.542 -22.537 1.00 74.62 187 GLU A CA 1
ATOM 1479 C C . GLU A 1 187 ? 3.934 -7.996 -23.549 1.00 74.62 187 GLU A C 1
ATOM 1481 O O . GLU A 1 187 ? 4.284 -7.419 -24.578 1.00 74.62 187 GLU A O 1
ATOM 1486 N N . SER A 1 188 ? 2.648 -8.199 -23.264 1.00 84.06 188 SER A N 1
ATOM 1487 C CA . SER A 1 188 ? 1.577 -7.547 -24.018 1.00 84.06 188 SER A CA 1
ATOM 1488 C C . SER A 1 188 ? 1.264 -6.166 -23.437 1.00 84.06 188 SER A C 1
ATOM 1490 O O . SER A 1 188 ? 1.278 -5.967 -22.220 1.00 84.06 188 SER A O 1
ATOM 1492 N N . TRP A 1 189 ? 0.897 -5.219 -24.303 1.00 82.25 189 TRP A N 1
ATOM 1493 C CA . TRP A 1 189 ? 0.446 -3.888 -23.879 1.00 82.25 189 TRP A CA 1
ATOM 1494 C C . TRP A 1 189 ? -0.724 -3.955 -22.885 1.00 82.25 189 TRP A C 1
ATOM 1496 O O . TRP A 1 189 ? -0.734 -3.259 -21.872 1.00 82.25 189 TRP A O 1
ATOM 1506 N N . HIS A 1 190 ? -1.686 -4.849 -23.130 1.00 87.00 190 HIS A N 1
ATOM 1507 C CA . HIS A 1 190 ? -2.832 -5.061 -22.244 1.00 87.00 190 HIS A CA 1
ATOM 1508 C C . HIS A 1 190 ? -2.407 -5.493 -20.840 1.00 87.00 190 HIS A C 1
ATOM 1510 O O . HIS A 1 190 ? -2.956 -5.002 -19.855 1.00 87.00 190 HIS A O 1
ATOM 1516 N N . PHE A 1 191 ? -1.412 -6.378 -20.741 1.00 87.56 191 PHE A N 1
ATOM 1517 C CA . PHE A 1 191 ? -0.878 -6.814 -19.456 1.00 87.56 191 PHE A CA 1
ATOM 1518 C C . PHE A 1 191 ? -0.186 -5.666 -18.711 1.00 87.56 191 PHE A C 1
ATOM 1520 O O . PHE A 1 191 ? -0.448 -5.461 -17.527 1.00 87.56 191 PHE A O 1
ATOM 1527 N N . PHE A 1 192 ? 0.626 -4.865 -19.407 1.00 84.44 192 PHE A N 1
ATOM 1528 C CA . PHE A 1 192 ? 1.276 -3.690 -18.818 1.00 84.44 192 PHE A CA 1
ATOM 1529 C C . PHE A 1 192 ? 0.257 -2.689 -18.250 1.00 84.44 192 PHE A C 1
ATOM 1531 O O . PHE A 1 192 ? 0.349 -2.289 -17.086 1.00 84.44 192 PHE A O 1
ATOM 1538 N N . VAL A 1 193 ? -0.763 -2.339 -19.041 1.00 88.12 193 VAL A N 1
ATOM 1539 C CA . VAL A 1 193 ? -1.848 -1.444 -18.609 1.00 88.12 193 VAL A CA 1
ATOM 1540 C C . VAL A 1 193 ? -2.618 -2.045 -17.434 1.00 88.12 193 VAL A C 1
ATOM 1542 O O . VAL A 1 193 ? -2.901 -1.343 -16.464 1.00 88.12 193 VAL A O 1
ATOM 1545 N N . PHE A 1 194 ? -2.919 -3.343 -17.474 1.00 91.25 194 PHE A N 1
ATOM 1546 C CA . PHE A 1 194 ? -3.594 -4.036 -16.378 1.00 91.25 194 PHE A CA 1
ATOM 1547 C C . PHE A 1 194 ? -2.810 -3.933 -15.060 1.00 91.25 194 PHE A C 1
ATOM 1549 O O . PHE A 1 194 ? -3.380 -3.553 -14.035 1.00 91.25 194 PHE A O 1
ATOM 1556 N N . VAL A 1 195 ? -1.502 -4.207 -15.083 1.00 90.44 195 VAL A N 1
ATOM 1557 C CA . VAL A 1 195 ? -0.630 -4.131 -13.899 1.00 90.44 195 VAL A CA 1
ATOM 1558 C C . VAL A 1 195 ? -0.526 -2.698 -13.359 1.00 90.44 195 VAL A C 1
ATOM 1560 O O . VAL A 1 195 ? -0.620 -2.488 -12.144 1.00 90.44 195 VAL A O 1
ATOM 1563 N N . MET A 1 196 ? -0.388 -1.706 -14.245 1.00 88.19 196 MET A N 1
ATOM 1564 C CA . MET A 1 196 ? -0.410 -0.277 -13.897 1.00 88.19 196 MET A CA 1
ATOM 1565 C C . MET A 1 196 ? -1.706 0.104 -13.171 1.00 88.19 196 MET A C 1
ATOM 1567 O O . MET A 1 196 ? -1.674 0.661 -12.069 1.00 88.19 196 MET A O 1
ATOM 1571 N N . VAL A 1 197 ? -2.855 -0.246 -13.759 1.00 92.44 197 VAL A N 1
ATOM 1572 C CA . VAL A 1 197 ? -4.176 0.063 -13.197 1.00 92.44 197 VAL A CA 1
ATOM 1573 C C . VAL A 1 197 ? -4.353 -0.603 -11.836 1.00 92.44 197 VAL A C 1
ATOM 1575 O O . VAL A 1 197 ? -4.733 0.074 -10.881 1.00 92.44 197 VAL A O 1
ATOM 1578 N N . MET A 1 198 ? -4.026 -1.894 -11.715 1.00 93.06 198 MET A N 1
ATOM 1579 C CA . MET A 1 198 ? -4.117 -2.622 -10.444 1.00 93.06 198 MET A CA 1
ATOM 1580 C C . MET A 1 198 ? -3.289 -1.955 -9.345 1.00 93.06 198 MET A C 1
ATOM 1582 O O . MET A 1 198 ? -3.801 -1.721 -8.252 1.00 93.06 198 MET A O 1
ATOM 1586 N N . THR A 1 199 ? -2.061 -1.537 -9.651 1.00 90.81 199 THR A N 1
ATOM 1587 C CA . THR A 1 199 ? -1.195 -0.847 -8.683 1.00 90.81 199 THR A CA 1
ATOM 1588 C C . THR A 1 199 ? -1.817 0.472 -8.199 1.00 90.81 199 THR A C 1
ATOM 1590 O O . THR A 1 199 ? -1.728 0.821 -7.020 1.00 90.81 199 THR A O 1
ATOM 1593 N N . HIS A 1 200 ? -2.495 1.212 -9.081 1.00 90.00 200 HIS A N 1
ATOM 1594 C CA . HIS A 1 200 ? -3.134 2.491 -8.746 1.00 90.00 200 HIS A CA 1
ATOM 1595 C C . HIS A 1 200 ? -4.468 2.352 -7.996 1.00 90.00 200 HIS A C 1
ATOM 1597 O O . HIS A 1 200 ? -4.845 3.267 -7.251 1.00 90.00 200 HIS A O 1
ATOM 1603 N N . ILE A 1 201 ? -5.146 1.202 -8.098 1.00 91.00 201 ILE A N 1
ATOM 1604 C CA . ILE A 1 201 ? -6.360 0.912 -7.315 1.00 91.00 201 ILE A CA 1
ATOM 1605 C C . ILE A 1 201 ? -6.085 1.013 -5.812 1.00 91.00 201 ILE A C 1
ATOM 1607 O O . ILE A 1 201 ? -6.940 1.514 -5.083 1.00 91.00 201 ILE A O 1
ATOM 1611 N N . ASN A 1 202 ? -4.889 0.642 -5.342 1.00 89.31 202 ASN A N 1
ATOM 1612 C CA . ASN A 1 202 ? -4.516 0.754 -3.929 1.00 89.31 202 ASN A CA 1
ATOM 1613 C C . ASN A 1 202 ? -4.704 2.183 -3.377 1.00 89.31 202 ASN A C 1
ATOM 1615 O O . ASN A 1 202 ? -5.222 2.373 -2.277 1.00 89.31 202 ASN A O 1
ATOM 1619 N N . SER A 1 203 ? -4.346 3.203 -4.159 1.00 90.31 203 SER A N 1
ATOM 1620 C CA . SER A 1 203 ? -4.525 4.606 -3.770 1.00 90.31 203 SER A CA 1
ATOM 1621 C C . SER A 1 203 ? -5.997 5.026 -3.805 1.00 90.31 203 SER A C 1
ATOM 1623 O O . SER A 1 203 ? -6.475 5.669 -2.865 1.00 90.31 203 SER A O 1
ATOM 1625 N N . ALA A 1 204 ? -6.727 4.618 -4.850 1.00 89.38 204 ALA A N 1
ATOM 1626 C CA . ALA A 1 204 ? -8.148 4.928 -5.042 1.00 89.38 204 ALA A CA 1
ATOM 1627 C C . ALA A 1 204 ? -9.064 4.235 -4.017 1.00 89.38 204 ALA A C 1
ATOM 1629 O O . ALA A 1 204 ? -10.120 4.758 -3.654 1.00 89.38 204 ALA A O 1
ATOM 1630 N N . ALA A 1 2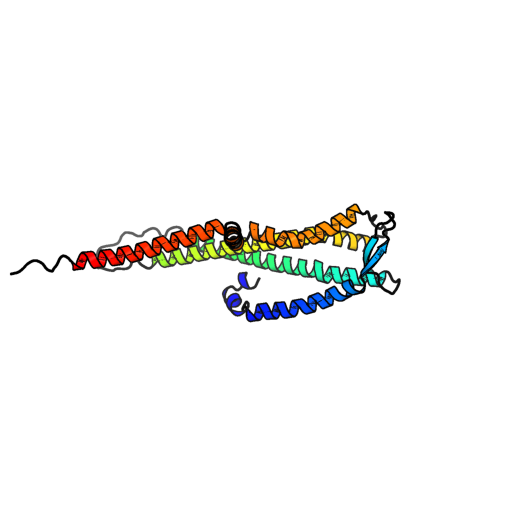05 ? -8.650 3.078 -3.503 1.00 88.81 205 ALA A N 1
ATOM 1631 C CA . ALA A 1 205 ? -9.406 2.316 -2.525 1.00 88.81 205 ALA A CA 1
ATOM 1632 C C . ALA A 1 205 ? -9.461 2.995 -1.152 1.00 88.81 205 ALA A C 1
ATOM 1634 O O . ALA A 1 205 ? -10.412 2.762 -0.412 1.00 88.81 205 ALA A O 1
ATOM 1635 N N . ASN A 1 206 ? -8.501 3.858 -0.800 1.00 85.69 206 ASN A N 1
ATOM 1636 C CA . ASN A 1 206 ? -8.439 4.468 0.531 1.00 85.69 206 ASN A CA 1
ATOM 1637 C C . ASN A 1 206 ? -9.740 5.223 0.895 1.00 85.69 206 ASN A C 1
ATOM 1639 O O . ASN A 1 206 ? -10.385 4.835 1.876 1.00 85.69 206 ASN A O 1
ATOM 1643 N N . PRO A 1 207 ? -10.222 6.221 0.116 1.00 85.19 207 PRO A N 1
ATOM 1644 C CA . PRO A 1 207 ? -11.527 6.849 0.357 1.00 85.19 207 PRO A CA 1
ATOM 1645 C C . PRO A 1 207 ? -12.696 5.859 0.437 1.00 85.19 207 PRO A C 1
ATOM 1647 O O . PRO A 1 207 ? -13.567 6.010 1.297 1.00 85.19 207 PRO A O 1
ATOM 1650 N N . VAL A 1 208 ? -12.707 4.831 -0.418 1.00 85.31 208 VAL A N 1
ATOM 1651 C CA . VAL A 1 208 ? -13.767 3.812 -0.465 1.00 85.31 208 VAL A CA 1
ATOM 1652 C C . VAL A 1 208 ? -13.779 2.990 0.824 1.00 85.31 208 VAL A C 1
ATOM 1654 O O . VAL A 1 208 ? -14.817 2.892 1.481 1.00 85.31 208 VAL A O 1
ATOM 1657 N N . LEU A 1 209 ? -12.625 2.485 1.261 1.00 85.06 209 LEU A N 1
ATOM 1658 C CA . LEU A 1 209 ? -12.469 1.727 2.503 1.00 85.06 209 LEU A CA 1
ATOM 1659 C C . LEU A 1 209 ? -12.904 2.550 3.720 1.00 85.06 209 LEU A C 1
ATOM 1661 O O . LEU A 1 209 ? -13.659 2.056 4.566 1.00 85.06 209 LEU A O 1
ATOM 1665 N N . TYR A 1 210 ? -12.508 3.825 3.791 1.00 81.75 210 TYR A N 1
ATOM 1666 C CA . TYR A 1 210 ? -12.970 4.716 4.856 1.00 81.75 210 TYR A CA 1
ATOM 1667 C C . TYR A 1 210 ? -14.481 4.959 4.776 1.00 81.75 210 TYR A C 1
ATOM 1669 O O . TYR A 1 210 ? -15.157 4.944 5.806 1.00 81.75 210 TYR A O 1
ATOM 1677 N N . SER A 1 211 ? -15.039 5.129 3.578 1.00 77.19 211 SER A N 1
ATOM 1678 C CA . SER A 1 211 ? -16.478 5.329 3.391 1.00 77.19 211 SER A CA 1
ATOM 1679 C C . SER A 1 211 ? -17.312 4.104 3.771 1.00 77.19 211 SER A C 1
ATOM 1681 O O . SER A 1 211 ? -18.407 4.267 4.293 1.00 77.19 211 SER A O 1
ATOM 1683 N N . ILE A 1 212 ? -16.807 2.882 3.607 1.00 79.00 212 ILE A N 1
ATOM 1684 C CA . ILE A 1 212 ? -17.551 1.665 3.964 1.00 79.00 212 ILE A CA 1
ATOM 1685 C C . ILE A 1 212 ? -17.424 1.381 5.466 1.00 79.00 212 ILE A C 1
ATOM 1687 O O . ILE A 1 212 ? -18.417 1.102 6.148 1.00 79.00 212 ILE A O 1
ATOM 1691 N N . PHE A 1 213 ? -16.208 1.478 6.009 1.00 73.31 213 PHE A N 1
ATOM 1692 C CA . PHE A 1 213 ? -15.899 0.942 7.336 1.00 73.31 213 PHE A CA 1
ATOM 1693 C C . PHE A 1 213 ? -15.762 1.994 8.443 1.00 73.31 213 PHE A C 1
ATOM 1695 O O . PHE A 1 213 ? -15.956 1.660 9.614 1.00 73.31 213 PHE A O 1
ATOM 1702 N N . SER A 1 214 ? -15.517 3.268 8.121 1.00 74.31 214 SER A N 1
ATOM 1703 C CA . SER A 1 214 ? -15.432 4.338 9.123 1.00 74.31 214 SER A CA 1
ATOM 1704 C C . SER A 1 214 ? -16.766 5.078 9.266 1.00 74.31 214 SER A C 1
ATOM 1706 O O . SER A 1 214 ? -17.164 5.903 8.443 1.00 74.31 214 SER A O 1
ATOM 1708 N N . GLN A 1 215 ? -17.484 4.802 10.362 1.00 69.56 215 GLN A N 1
ATOM 1709 C CA . GLN A 1 215 ? -18.729 5.507 10.710 1.00 69.56 215 GLN A CA 1
ATOM 1710 C C . GLN A 1 215 ? -18.513 7.022 10.876 1.00 69.56 215 GLN A C 1
ATOM 1712 O O . GLN A 1 215 ? -19.338 7.823 10.433 1.00 69.56 215 GLN A O 1
ATOM 1717 N N . ASN A 1 216 ? -17.375 7.416 11.457 1.00 67.75 216 ASN A N 1
ATOM 1718 C CA . ASN A 1 216 ? -17.006 8.821 11.628 1.00 67.75 216 ASN A CA 1
ATOM 1719 C C . ASN A 1 216 ? -16.746 9.505 10.281 1.00 67.75 216 ASN A C 1
ATOM 1721 O O . ASN A 1 216 ? -17.207 10.629 10.070 1.00 67.75 216 ASN A O 1
ATOM 1725 N N . PHE A 1 217 ? -16.070 8.814 9.355 1.00 70.31 217 PHE A N 1
ATOM 1726 C CA . PHE A 1 217 ? -15.832 9.326 8.007 1.00 70.31 217 PHE A CA 1
ATOM 1727 C C . PHE A 1 217 ? -17.150 9.515 7.257 1.00 70.31 217 PHE A C 1
ATOM 1729 O O . PHE A 1 217 ? -17.424 10.622 6.810 1.00 70.31 217 PHE A O 1
ATOM 1736 N N . ARG A 1 218 ? -18.032 8.503 7.231 1.00 76.25 218 ARG A N 1
ATOM 1737 C CA . ARG A 1 218 ? -19.365 8.611 6.605 1.00 76.25 218 ARG A CA 1
ATOM 1738 C C . ARG A 1 218 ? -20.182 9.783 7.131 1.00 76.25 218 ARG A C 1
ATOM 1740 O O . ARG A 1 218 ? -20.780 10.519 6.350 1.00 76.25 218 ARG A O 1
ATOM 1747 N N . ARG A 1 219 ? -20.217 9.971 8.453 1.00 70.56 219 ARG A N 1
ATOM 1748 C CA . ARG A 1 219 ? -20.985 11.053 9.085 1.00 70.56 219 ARG A CA 1
ATOM 1749 C C . ARG A 1 219 ? -20.471 12.433 8.675 1.00 70.56 219 ARG A C 1
ATOM 1751 O O . ARG A 1 219 ? -21.282 13.321 8.424 1.00 70.56 219 ARG A O 1
ATOM 1758 N N . ASN A 1 220 ? -19.154 12.619 8.605 1.00 73.19 220 ASN A N 1
ATOM 1759 C CA . ASN A 1 220 ? -18.552 13.892 8.206 1.00 73.19 220 ASN A CA 1
ATOM 1760 C C . ASN A 1 220 ? -18.597 14.103 6.687 1.00 73.19 220 ASN A C 1
ATOM 1762 O O . ASN A 1 220 ? -18.942 15.191 6.241 1.00 73.19 220 ASN A O 1
ATOM 1766 N N . PHE A 1 221 ? -18.376 13.055 5.896 1.00 76.44 221 PHE A N 1
ATOM 1767 C CA . PHE A 1 221 ? -18.504 13.084 4.441 1.00 76.44 221 PHE A CA 1
ATOM 1768 C C . PHE A 1 221 ? -19.936 13.434 4.012 1.00 76.44 221 PHE A C 1
ATOM 1770 O O . PHE A 1 221 ? -20.136 14.332 3.201 1.00 76.44 221 PHE A O 1
ATOM 1777 N N . LYS A 1 222 ? -20.955 12.845 4.656 1.00 75.25 222 LYS A N 1
ATOM 1778 C CA . LYS A 1 222 ? -22.370 13.199 4.437 1.00 75.25 222 LYS A CA 1
ATOM 1779 C C . LYS A 1 222 ? -22.695 14.639 4.852 1.00 75.25 222 LYS A C 1
ATOM 1781 O O . LYS A 1 222 ? -23.547 15.268 4.232 1.00 75.25 222 LYS A O 1
ATOM 1786 N N . ARG A 1 223 ? -22.030 15.179 5.883 1.00 72.44 223 ARG A N 1
ATOM 1787 C CA . ARG A 1 223 ? -22.156 16.599 6.267 1.00 72.44 223 ARG A CA 1
ATOM 1788 C C . ARG A 1 223 ? -21.556 17.535 5.217 1.00 72.44 223 ARG A C 1
ATOM 1790 O O . ARG A 1 223 ? -22.145 18.582 4.984 1.00 72.44 223 ARG A O 1
ATOM 1797 N N . CYS A 1 224 ? -20.443 17.157 4.589 1.00 73.50 224 CYS A N 1
ATOM 1798 C CA . CYS A 1 224 ? -19.859 17.915 3.482 1.00 73.50 224 CYS A CA 1
ATOM 1799 C C . CYS A 1 224 ? -20.711 17.813 2.207 1.00 73.50 224 CYS A C 1
ATOM 1801 O O . CYS A 1 224 ? -20.985 18.830 1.585 1.00 73.50 224 CYS A O 1
ATOM 1803 N N . LEU A 1 225 ? -21.200 16.621 1.851 1.00 74.31 225 LEU A N 1
ATOM 1804 C CA . LEU A 1 225 ? -22.041 16.430 0.660 1.00 74.31 225 LEU A CA 1
ATOM 1805 C C . LEU A 1 225 ? -23.431 17.071 0.791 1.00 74.31 225 LEU A C 1
ATOM 1807 O O . LEU A 1 225 ? -23.952 17.621 -0.169 1.00 74.31 225 LEU A O 1
ATOM 1811 N N . CYS A 1 226 ? -24.028 17.057 1.986 1.00 74.31 226 CYS A N 1
ATOM 1812 C CA . CYS A 1 226 ? -25.283 17.760 2.282 1.00 74.31 226 CYS A CA 1
ATOM 1813 C C . CYS A 1 226 ? -24.987 19.077 3.022 1.00 74.31 226 CYS A C 1
ATOM 1815 O O . CYS A 1 226 ? -25.656 19.390 4.010 1.00 74.31 226 CYS A O 1
ATOM 1817 N N . TYR A 1 227 ? -23.975 19.844 2.594 1.00 66.31 227 TYR A N 1
ATOM 1818 C CA . TYR A 1 227 ? -23.604 21.117 3.233 1.00 66.31 227 TYR A CA 1
ATOM 1819 C C . TYR A 1 227 ? -24.800 22.079 3.310 1.00 66.31 227 TYR A C 1
ATOM 1821 O O . TYR A 1 227 ? -25.063 22.663 4.361 1.00 66.31 227 TYR A O 1
ATOM 1829 N N . VAL A 1 228 ? -25.618 22.133 2.252 1.00 64.31 228 VAL A N 1
ATOM 1830 C CA . VAL A 1 228 ? -26.863 22.922 2.196 1.00 64.31 228 VAL A CA 1
ATOM 1831 C C . VAL A 1 228 ? -27.887 22.453 3.243 1.00 64.31 228 VAL A C 1
ATOM 1833 O O . VAL A 1 228 ? -28.495 23.265 3.939 1.00 64.31 228 VAL A O 1
ATOM 1836 N N . CYS A 1 229 ? -28.041 21.141 3.434 1.00 65.75 229 CYS A N 1
ATOM 1837 C CA . CYS A 1 229 ? -28.945 20.554 4.431 1.00 65.75 229 CYS A CA 1
ATOM 1838 C C . CYS A 1 229 ? -28.434 20.787 5.859 1.00 65.75 229 CYS A C 1
ATOM 1840 O O . CYS A 1 229 ? -29.209 21.061 6.775 1.00 65.75 229 CYS A O 1
ATOM 1842 N N . TYR A 1 230 ? -27.116 20.681 6.056 1.00 65.56 230 TYR A N 1
ATOM 1843 C CA . TYR A 1 230 ? -26.446 20.925 7.328 1.00 65.56 230 TYR A CA 1
ATOM 1844 C C . TYR A 1 230 ? -26.561 22.394 7.750 1.00 65.56 230 TYR A C 1
ATOM 1846 O O . TYR A 1 230 ? -26.893 22.661 8.906 1.00 65.56 230 TYR A O 1
ATOM 1854 N N . LEU A 1 231 ? -26.367 23.336 6.822 1.00 65.19 231 LEU A N 1
ATOM 1855 C CA . LEU A 1 231 ? -26.572 24.765 7.067 1.00 65.19 231 LEU A CA 1
ATOM 1856 C C . LEU A 1 231 ? -28.031 25.072 7.422 1.00 65.19 231 LEU A C 1
ATOM 1858 O O . LEU A 1 231 ? -28.266 25.722 8.443 1.00 65.19 231 LEU A O 1
ATOM 1862 N N . LYS A 1 232 ? -29.003 24.518 6.678 1.00 65.38 232 LYS A N 1
ATOM 1863 C CA . LYS A 1 232 ? -30.437 24.649 7.003 1.00 65.38 232 LYS A CA 1
ATOM 1864 C C . LYS A 1 232 ? -30.764 24.098 8.396 1.00 65.38 232 LYS A C 1
ATOM 1866 O O . LYS A 1 232 ? -31.446 24.756 9.177 1.00 65.38 232 LYS A O 1
ATOM 1871 N N . LYS A 1 233 ? -30.217 22.933 8.762 1.00 68.94 233 LYS A N 1
ATOM 1872 C CA . LYS A 1 233 ? -30.439 22.307 10.080 1.00 68.94 233 LYS A CA 1
ATOM 1873 C C . LYS A 1 233 ? -29.771 23.083 11.224 1.00 68.94 233 LYS A C 1
ATOM 1875 O O . LYS A 1 233 ? -30.337 23.189 12.309 1.00 68.94 233 LYS A O 1
ATOM 1880 N N . ARG A 1 234 ? -28.586 23.662 10.984 1.00 69.38 234 ARG A N 1
ATOM 1881 C CA . ARG A 1 234 ? -27.860 24.510 11.948 1.00 69.38 234 ARG A CA 1
ATOM 1882 C C . ARG A 1 234 ? -28.564 25.850 12.172 1.00 69.38 234 ARG A C 1
ATOM 1884 O O . ARG A 1 234 ? -28.619 26.308 13.311 1.00 69.38 234 ARG A O 1
ATOM 1891 N N . GLN A 1 235 ? -29.111 26.458 11.119 1.00 64.31 235 GLN A N 1
ATOM 1892 C CA . GLN A 1 235 ? -29.930 27.671 11.220 1.00 64.31 235 GLN A CA 1
ATOM 1893 C C . GLN A 1 235 ? -31.257 27.401 11.939 1.00 64.31 235 GLN A C 1
ATOM 1895 O O . GLN A 1 235 ? -31.612 28.161 12.837 1.00 64.31 235 GLN A O 1
ATOM 1900 N N . ALA A 1 236 ? -31.935 26.289 11.629 1.00 67.75 236 ALA A N 1
ATOM 1901 C CA . ALA A 1 236 ? -33.159 25.881 12.320 1.00 67.75 236 ALA A CA 1
ATOM 1902 C C . ALA A 1 236 ? -32.932 25.676 13.828 1.00 67.75 236 ALA A C 1
ATOM 1904 O O . ALA A 1 236 ? -33.675 26.233 14.626 1.00 67.75 236 ALA A O 1
ATOM 1905 N N . TYR A 1 237 ? -31.855 24.978 14.219 1.00 67.44 237 TYR A N 1
ATOM 1906 C CA . TYR A 1 237 ? -31.478 24.793 15.629 1.00 67.44 237 TYR A CA 1
ATOM 1907 C C . TYR A 1 237 ? -31.123 26.112 16.340 1.00 67.44 237 TYR A C 1
ATOM 1909 O O . TYR A 1 237 ? -31.416 26.288 17.522 1.00 67.44 237 TYR A O 1
ATOM 1917 N N . ARG A 1 238 ? -30.495 27.062 15.630 1.00 62.00 238 ARG A N 1
ATOM 1918 C CA . ARG A 1 238 ? -30.229 28.408 16.166 1.00 62.00 238 ARG A CA 1
ATOM 1919 C C . ARG A 1 238 ? -31.520 29.193 16.412 1.00 62.00 238 ARG A C 1
ATOM 1921 O O . ARG A 1 238 ? -31.603 29.838 17.450 1.00 62.00 238 ARG A O 1
ATOM 1928 N N . ARG A 1 239 ? -32.511 29.099 15.515 1.00 58.72 239 ARG A N 1
ATOM 1929 C CA . ARG A 1 239 ? -33.839 29.718 15.689 1.00 58.72 239 ARG A CA 1
ATOM 1930 C C . ARG A 1 239 ? -34.579 29.157 16.901 1.00 58.72 239 ARG A C 1
ATOM 1932 O O . ARG A 1 239 ? -34.921 29.919 17.790 1.00 58.72 239 ARG A O 1
ATOM 1939 N N . THR A 1 240 ? -34.682 27.832 17.030 1.00 60.75 240 THR A N 1
ATOM 1940 C CA . THR A 1 240 ? -35.378 27.211 18.178 1.00 60.75 240 THR A CA 1
ATOM 1941 C C . THR A 1 240 ? -34.718 27.530 19.521 1.00 60.75 240 THR A C 1
ATOM 1943 O O . THR A 1 240 ? -35.402 27.664 20.534 1.00 60.75 240 THR A O 1
ATOM 1946 N N . ARG A 1 241 ? -33.383 27.664 19.554 1.00 59.69 241 ARG A N 1
ATOM 1947 C CA . ARG A 1 241 ? -32.650 28.062 20.768 1.00 59.69 241 ARG A CA 1
ATOM 1948 C C . ARG A 1 241 ? -32.866 29.535 21.127 1.00 59.69 241 ARG A C 1
ATOM 1950 O O . ARG A 1 241 ? -32.853 29.850 22.313 1.00 59.69 241 ARG A O 1
ATOM 1957 N N . PHE A 1 242 ? -33.046 30.403 20.134 1.00 55.78 242 PHE A N 1
ATOM 1958 C CA . PHE A 1 242 ? -33.354 31.818 20.342 1.00 55.78 242 PHE A CA 1
ATOM 1959 C C . PHE A 1 242 ? -34.806 31.994 20.818 1.00 55.78 242 PHE A C 1
ATOM 1961 O O . PHE A 1 242 ? -35.020 32.605 21.860 1.00 55.78 242 PHE A O 1
ATOM 1968 N N . ASP A 1 243 ? -35.767 31.308 20.189 1.00 57.28 243 ASP A N 1
ATOM 1969 C CA . ASP A 1 243 ? -37.184 31.311 20.602 1.00 57.28 243 ASP A CA 1
ATOM 1970 C C . ASP A 1 243 ? -37.390 30.719 22.010 1.00 57.28 243 ASP A C 1
ATOM 1972 O O . ASP A 1 243 ? -38.209 31.198 22.796 1.00 57.28 243 ASP A O 1
ATOM 1976 N N . SER A 1 244 ? -36.600 29.704 22.384 1.00 55.84 244 SER A N 1
ATOM 1977 C CA . SER A 1 244 ? -36.610 29.142 23.746 1.00 55.84 244 SER A CA 1
ATOM 1978 C C . SER A 1 244 ? -36.024 30.091 24.800 1.00 55.84 244 SER A C 1
ATOM 1980 O O . SER A 1 244 ? -36.318 29.940 25.988 1.00 55.84 244 SER A O 1
ATOM 1982 N N . PHE A 1 245 ? -35.166 31.034 24.399 1.00 52.94 245 PHE A N 1
ATOM 1983 C CA . PHE A 1 245 ? -34.616 32.057 25.290 1.00 52.94 245 PHE A CA 1
ATOM 1984 C C . PHE A 1 245 ? -35.618 33.204 25.467 1.00 52.94 245 PHE A C 1
ATOM 1986 O O . PHE A 1 245 ? -35.833 33.655 26.591 1.00 52.94 245 PHE A O 1
ATOM 1993 N N . ASP A 1 246 ? -36.306 33.583 24.388 1.00 53.72 246 ASP A N 1
ATOM 1994 C CA . ASP A 1 246 ? -37.333 34.626 24.399 1.00 53.72 246 ASP A CA 1
ATOM 1995 C C . ASP A 1 246 ? -38.596 34.181 25.158 1.00 53.72 246 ASP A C 1
ATOM 1997 O O . ASP A 1 246 ? -39.100 34.893 26.022 1.00 53.72 246 ASP A O 1
ATOM 2001 N N . SER A 1 247 ? -39.018 32.920 24.999 1.00 51.34 247 SER A N 1
ATOM 2002 C CA . SER A 1 247 ? -40.137 32.340 25.767 1.00 51.34 247 SER A CA 1
ATOM 2003 C C . SER A 1 247 ? -39.869 32.304 27.284 1.00 51.34 247 SER A C 1
ATOM 2005 O O . SER A 1 247 ? -40.785 32.472 28.092 1.00 51.34 247 SER A O 1
ATOM 2007 N N . ARG A 1 248 ? -38.603 32.137 27.703 1.00 50.25 248 ARG A N 1
ATOM 2008 C CA . ARG A 1 248 ? -38.194 32.230 29.122 1.00 50.25 248 ARG A CA 1
ATOM 2009 C C . ARG A 1 248 ? -38.082 33.678 29.612 1.00 50.25 248 ARG A C 1
ATOM 2011 O O . ARG A 1 248 ? -38.253 33.912 30.807 1.00 50.25 248 ARG A O 1
ATOM 2018 N N . GLY A 1 249 ? -37.811 34.632 28.721 1.00 47.44 249 GLY A N 1
ATOM 2019 C CA . GLY A 1 249 ? -37.830 36.069 29.013 1.00 47.44 249 GLY A CA 1
ATOM 2020 C C . GLY A 1 249 ? -39.251 36.619 29.160 1.00 47.44 249 GLY A C 1
ATOM 2021 O O . GLY A 1 249 ? -39.535 37.339 30.116 1.00 47.44 249 GLY A O 1
ATOM 2022 N N . VAL A 1 250 ? -40.169 36.206 28.284 1.00 51.31 250 VAL A N 1
ATOM 2023 C CA . VAL A 1 250 ? -41.587 36.604 28.306 1.00 51.31 250 VAL A CA 1
ATOM 2024 C C . VAL A 1 250 ? -42.333 35.968 29.483 1.00 51.31 250 VAL A C 1
ATOM 2026 O O . VAL A 1 250 ? -43.071 36.666 30.176 1.00 51.31 250 VAL A O 1
ATOM 2029 N N . SER A 1 251 ? -42.075 34.693 29.809 1.00 45.12 251 SER A N 1
ATOM 2030 C CA . SER A 1 251 ? -42.661 34.052 31.001 1.00 45.12 251 SER A CA 1
ATOM 2031 C C . SER A 1 251 ? -42.201 34.704 32.314 1.00 45.12 251 SER A C 1
ATOM 2033 O O . SER A 1 251 ? -42.985 34.791 33.255 1.00 45.12 251 SER A O 1
ATOM 2035 N N . ARG A 1 252 ? -40.972 35.239 32.377 1.00 44.28 252 ARG A N 1
ATOM 2036 C CA . ARG A 1 252 ? -40.504 36.020 33.537 1.00 44.28 252 ARG A CA 1
ATOM 2037 C C . ARG A 1 252 ? -41.113 37.418 33.609 1.00 44.28 252 ARG A C 1
ATOM 2039 O O . ARG A 1 252 ? -41.215 37.949 34.705 1.00 44.28 252 ARG A O 1
ATOM 2046 N N . ARG A 1 253 ? -41.520 38.008 32.481 1.00 42.06 253 ARG A N 1
ATOM 2047 C CA . ARG A 1 253 ? -42.131 39.347 32.439 1.00 42.06 253 ARG A CA 1
ATOM 2048 C C . ARG A 1 253 ? -43.635 39.315 32.724 1.00 42.06 253 ARG A C 1
ATOM 2050 O O . ARG A 1 253 ? -44.126 40.203 33.407 1.00 42.06 253 ARG A O 1
ATOM 2057 N N . ALA A 1 254 ? -44.339 38.264 32.296 1.00 40.31 254 ALA A N 1
ATOM 2058 C CA . ALA A 1 254 ? -45.766 38.076 32.577 1.00 40.31 254 ALA A CA 1
ATOM 2059 C C . ALA A 1 254 ? -46.067 37.785 34.063 1.00 40.31 254 ALA A C 1
ATOM 2061 O O . ALA A 1 254 ? -47.144 38.129 34.547 1.00 40.31 254 ALA A O 1
ATOM 2062 N N . SER A 1 255 ? -45.113 37.212 34.807 1.00 41.62 255 SER A N 1
ATOM 2063 C CA . SER A 1 255 ? -45.254 36.990 36.256 1.00 41.62 255 SER A CA 1
ATOM 2064 C C . SER A 1 255 ? -45.036 38.250 37.103 1.00 41.62 255 SER A C 1
ATOM 2066 O O . SER A 1 255 ? -45.425 38.260 38.266 1.00 41.62 255 SER A O 1
ATOM 2068 N N . THR A 1 256 ? -44.452 39.319 36.548 1.00 44.31 256 THR A N 1
ATOM 2069 C CA . THR A 1 256 ? -44.157 40.555 37.300 1.00 44.31 256 THR A CA 1
ATOM 2070 C C . THR A 1 256 ? -45.270 41.601 37.187 1.00 44.31 256 THR A C 1
ATOM 2072 O O . THR A 1 256 ? -45.332 42.514 38.001 1.00 44.31 256 THR A O 1
ATOM 2075 N N . THR A 1 257 ? -46.191 41.479 36.226 1.00 40.62 257 THR A N 1
ATOM 2076 C CA . THR A 1 257 ? -47.255 42.482 36.002 1.00 40.62 257 THR A CA 1
ATOM 2077 C C . THR A 1 257 ? -48.566 42.170 36.737 1.00 40.62 257 THR A C 1
ATOM 2079 O O . THR A 1 257 ? -49.509 42.949 36.653 1.00 40.62 257 THR A O 1
ATOM 2082 N N . ARG A 1 258 ? -48.660 41.060 37.486 1.00 39.34 258 ARG A N 1
ATOM 2083 C CA . ARG A 1 258 ? -49.909 40.661 38.171 1.00 39.34 258 ARG A CA 1
ATOM 2084 C C . ARG A 1 258 ? -49.967 40.960 39.675 1.00 39.34 258 ARG A C 1
ATOM 2086 O O . ARG A 1 258 ? -50.943 40.572 40.305 1.00 39.34 258 ARG A O 1
ATOM 2093 N N . THR A 1 259 ? -48.991 41.677 40.242 1.00 44.16 259 THR A N 1
ATOM 2094 C CA . THR A 1 259 ? -48.905 41.898 41.705 1.00 44.16 259 THR A CA 1
ATOM 2095 C C . THR A 1 259 ? -48.920 43.370 42.135 1.00 44.16 259 THR A C 1
ATOM 2097 O O . THR A 1 259 ? -48.509 43.678 43.248 1.00 44.16 259 THR A O 1
ATOM 2100 N N . THR A 1 260 ? -49.387 44.303 41.297 1.00 41.44 260 THR A N 1
ATOM 2101 C CA . THR A 1 260 ? -49.389 45.740 41.659 1.00 41.44 260 THR A CA 1
ATOM 2102 C C . THR A 1 260 ? -50.715 46.453 41.395 1.00 41.44 260 THR A C 1
ATOM 2104 O O . THR A 1 260 ? -50.712 47.630 41.067 1.00 41.44 260 THR A O 1
ATOM 2107 N N . ILE A 1 261 ? -51.853 45.765 41.551 1.00 45.88 261 ILE A N 1
ATOM 2108 C CA . ILE A 1 261 ? -53.168 46.413 41.724 1.00 45.88 261 ILE A CA 1
ATOM 2109 C C . ILE A 1 261 ? -54.006 45.573 42.701 1.00 45.88 261 ILE A C 1
ATOM 2111 O O . ILE A 1 261 ? -54.786 44.724 42.285 1.00 45.88 261 ILE A O 1
ATOM 2115 N N . SER A 1 262 ? -53.807 45.777 44.006 1.00 35.78 262 SER A N 1
ATOM 2116 C CA . SER A 1 262 ? -54.810 45.535 45.060 1.00 35.78 262 SER A CA 1
ATOM 2117 C C . SER A 1 262 ? -54.233 45.935 46.421 1.00 35.78 262 SER A C 1
ATOM 2119 O O . SER A 1 262 ? -53.164 45.430 46.768 1.00 35.78 262 SER A O 1
ATOM 2121 N N . ARG A 1 263 ? -55.010 46.718 47.191 1.00 35.22 263 ARG A N 1
ATOM 2122 C CA . ARG A 1 263 ? -54.736 47.387 48.491 1.00 35.22 263 ARG A CA 1
ATOM 2123 C C . ARG A 1 263 ? -54.281 48.838 48.270 1.00 35.22 263 ARG A C 1
ATOM 2125 O O . ARG A 1 263 ? -53.157 49.049 47.830 1.00 35.22 263 ARG A O 1
ATOM 2132 N N . VAL A 1 264 ? -55.226 49.786 48.181 1.00 38.47 264 VAL A N 1
ATOM 2133 C CA . VAL A 1 264 ? -55.964 50.452 49.293 1.00 38.47 264 VAL A CA 1
ATOM 2134 C C . VAL A 1 264 ? -54.992 51.134 50.236 1.00 38.47 264 VAL A C 1
ATOM 2136 O O . VAL A 1 264 ? -54.220 50.391 50.878 1.00 38.47 264 VAL A O 1
#

Organism: NCBI:txid370345

Secondary structure (DSSP, 8-state):
-HHHH-HHHHHHHS-HHHHHHHHHHHHHHHHHHHHHHHHHEEEEE-TTSTT-EEEEE--SS--HHHHHHHHHHHHIIIIIHHHHHHHHHHHHHHHHHHHHHHHHHHHHHT---------S----------SHHHHHHHHHHHHHHHHHHHHHHHHHHHHHHHHHHHHHHHHHHHHHHHHH-SSPPP--HHHHHHHHHHHHHHHHHHHHHHHHH-HHHHHHHHHHHTHHHHHHHHHHHHHHHHHHHHHHHHHHHHTTSSSSS---

InterPro domains:
  IPR000276 G protein-coupled receptor, rhodopsin-like [PF00001] (1-210)
  IPR000276 G protein-coupled receptor, rhodopsin-like [PR00237] (18-39)
  IPR000276 G protein-coupled receptor, rhodopsin-like [PR00237] (71-94)
  IPR000276 G protein-coupled receptor, rhodopsin-like [PR00237] (153-177)
  IPR000276 G protein-coupled receptor, rhodopsin-like [PR00237] (192-218)
  IPR017452 GPCR, rhodopsin-like, 7TM [PS50262] (1-210)

pLDDT: mean 75.28, std 17.81, range [31.94, 96.44]